Protein AF-0000000084522931 (afdb_homodimer)

InterPro domains:
  IPR000182 GNAT domain [PF13302] (11-150)
  IPR000182 GNAT domain [PS51186] (12-168)
  IPR016181 Acyl-CoA N-acyltransferase [SSF55729] (3-175)
  IPR051531 N-acetyltransferase [PTHR43792] (5-178)

Secondary structure (DSSP, 8-state):
-PPPPPEE-SSEEEEE--GGGHHHHHHHHTSHHHHTTSSSPPP-SHHHHHHHHHHHHHHHHTTS-EEEEEEETTT--EEEEEEEEEEEGGGTEEEEEEEE-GGGTTTTHHHHHHHHHHHIIIIIS--SEEEEEE-TT-HHHHHHHHHTT-EEEEEEEEEEEETTEEEEEEEEEEEHHHHHHHH-/-PPPPPEE-SSEEEEE--GGGHHHHHHHHTSHHHHTTSSSPPP-SHHHHHHHHHHHHHHHHTTS-EEEEEEETTT--EEEEEEEEEEEGGGTEEEEEEEE-GGGTTTTHHHHHHHHHHHIIIIIS--SEEEEEE-TT-HHHHHHHHHTT-EEEEEEEEEEEETTEEEEEEEEEEEHHHHHHHH-

Radius of gyration: 22.75 Å; Cα contacts (8 Å, |Δi|>4): 675; chains: 2; bounding box: 46×68×48 Å

Solvent-accessible surface area (backbone atoms only — not comparable to full-atom values): 19671 Å² total; per-residue (Å²): 127,86,76,79,75,73,48,69,56,96,62,33,35,30,30,80,67,52,78,89,46,26,65,49,49,28,56,38,37,40,30,58,80,57,23,65,85,41,92,47,75,53,44,88,48,62,62,57,26,45,52,49,49,51,49,47,51,50,30,36,75,67,70,44,30,43,59,31,25,35,16,33,63,89,75,62,47,57,47,34,35,35,37,38,35,73,60,36,74,79,36,24,29,32,32,50,52,69,52,59,29,74,94,50,58,93,64,54,52,64,60,58,55,46,52,60,52,51,48,41,38,41,68,72,67,50,28,47,29,42,31,38,71,43,47,79,83,40,56,67,60,51,52,44,40,43,76,71,59,36,39,84,33,34,52,38,75,49,60,37,49,46,97,90,38,69,35,52,32,30,37,29,36,37,41,41,70,59,54,54,57,70,73,99,126,86,75,80,76,73,50,69,55,95,62,33,34,30,29,80,66,52,77,90,45,24,63,49,50,26,57,38,38,41,30,58,80,58,23,64,86,41,91,47,75,53,45,89,50,60,62,56,27,45,50,48,48,50,47,46,50,49,30,37,76,67,70,44,31,44,58,30,24,36,16,34,62,89,76,61,46,57,46,34,36,38,36,38,34,75,60,36,75,80,37,24,27,30,31,50,50,68,53,59,30,74,94,53,59,94,65,57,53,65,60,56,55,46,52,60,52,51,50,41,39,40,66,72,67,49,29,49,29,41,31,37,71,42,46,79,84,40,57,68,60,51,51,44,40,44,74,72,59,36,40,84,33,33,52,39,74,49,59,37,51,46,98,89,37,67,36,50,31,30,37,30,35,37,40,42,70,60,53,55,58,69,72,98

Structure (mmCIF, N/CA/C/O backbone):
data_AF-0000000084522931-model_v1
#
loop_
_entity.id
_entity.type
_entity.pdbx_description
1 polymer Acetyltransferase
#
loop_
_atom_site.group_PDB
_atom_site.id
_atom_site.type_symbol
_atom_site.label_atom_id
_atom_site.label_alt_id
_atom_site.label_comp_id
_atom_site.label_asym_id
_atom_site.label_entity_id
_atom_site.label_seq_id
_atom_site.pdbx_PDB_ins_code
_atom_site.Cartn_x
_atom_site.Cartn_y
_atom_site.Cartn_z
_atom_site.occupancy
_atom_site.B_iso_or_equiv
_atom_site.auth_seq_id
_atom_site.auth_comp_id
_atom_site.auth_asym_id
_atom_site.auth_atom_id
_atom_site.pdbx_PDB_model_num
ATOM 1 N N . MET A 1 1 ? -13.984 22.562 -12.625 1 46.34 1 MET A N 1
ATOM 2 C CA . MET A 1 1 ? -12.953 22.125 -11.695 1 46.34 1 MET A CA 1
ATOM 3 C C . MET A 1 1 ? -13.5 22.047 -10.273 1 46.34 1 MET A C 1
ATOM 5 O O . MET A 1 1 ? -14.227 22.938 -9.836 1 46.34 1 MET A O 1
ATOM 9 N N . GLU A 1 2 ? -13.578 20.812 -9.688 1 64.56 2 GLU A N 1
ATOM 10 C CA . GLU A 1 2 ? -14.258 20.703 -8.398 1 64.56 2 GLU A CA 1
ATOM 11 C C . GLU A 1 2 ? -13.641 21.656 -7.375 1 64.56 2 GLU A C 1
ATOM 13 O O . GLU A 1 2 ? -12.438 21.906 -7.402 1 64.56 2 GLU A O 1
ATOM 18 N N . GLU A 1 3 ? -14.383 22.469 -6.84 1 89.81 3 GLU A N 1
ATOM 19 C CA . GLU A 1 3 ? -13.977 23.438 -5.82 1 89.81 3 GLU A CA 1
ATOM 20 C C . GLU A 1 3 ? -13.305 22.734 -4.641 1 89.81 3 GLU A C 1
ATOM 22 O O . GLU A 1 3 ? -13.742 21.672 -4.207 1 89.81 3 GLU A O 1
ATOM 27 N N . PHE A 1 4 ? -12.148 23.219 -4.258 1 96.31 4 PHE A N 1
ATOM 28 C CA . PHE A 1 4 ? -11.43 22.688 -3.104 1 96.31 4 PHE A CA 1
ATOM 29 C C . PHE A 1 4 ? -12.258 22.844 -1.833 1 96.31 4 PHE A C 1
ATOM 31 O O . PHE A 1 4 ? -12.719 23.953 -1.518 1 96.31 4 PHE A O 1
ATOM 38 N N . PRO A 1 5 ? -12.477 21.797 -1.181 1 96.62 5 PRO A N 1
ATOM 39 C CA . PRO A 1 5 ? -13.289 21.891 0.032 1 96.62 5 PRO A CA 1
ATOM 40 C C . PRO A 1 5 ? -12.617 22.719 1.13 1 96.62 5 PRO A C 1
ATOM 42 O O . PRO A 1 5 ? -11.453 22.469 1.465 1 96.62 5 PRO A O 1
ATOM 45 N N . GLN A 1 6 ? -13.289 23.656 1.659 1 96.31 6 GLN A N 1
ATOM 46 C CA . GLN A 1 6 ? -12.82 24.438 2.793 1 96.31 6 GLN A CA 1
ATOM 47 C C . GLN A 1 6 ? -13.43 23.953 4.098 1 96.31 6 GLN A C 1
ATOM 49 O O . GLN A 1 6 ? -14.648 23.766 4.191 1 96.31 6 GLN A O 1
ATOM 54 N N . LEU A 1 7 ? -12.594 23.688 5.035 1 98.06 7 LEU A N 1
ATOM 55 C CA . LEU A 1 7 ? -13.031 23.281 6.367 1 98.06 7 LEU A CA 1
ATOM 56 C C . LEU A 1 7 ? -12.523 24.25 7.43 1 98.06 7 LEU A C 1
ATOM 58 O O . LEU A 1 7 ? -11.766 25.172 7.121 1 98.06 7 LEU A O 1
ATOM 62 N N . GLU A 1 8 ? -13.055 24.156 8.594 1 97.56 8 GLU A N 1
ATOM 63 C CA . GLU A 1 8 ? -12.586 25.031 9.664 1 97.56 8 GLU A CA 1
ATOM 64 C C . GLU A 1 8 ? -12.758 24.359 11.031 1 97.56 8 GLU A C 1
ATOM 66 O O . GLU A 1 8 ? -13.594 23.469 11.188 1 97.56 8 GLU A O 1
ATOM 71 N N . THR A 1 9 ? -11.977 24.703 11.891 1 98 9 THR A N 1
ATOM 72 C CA . THR A 1 9 ? -12.062 24.344 13.305 1 98 9 THR A CA 1
ATOM 73 C C . THR A 1 9 ? -12.141 25.594 14.172 1 98 9 THR A C 1
ATOM 75 O O . THR A 1 9 ? -12.461 26.688 13.672 1 98 9 THR A O 1
ATOM 78 N N . GLN A 1 10 ? -12.023 25.391 15.438 1 97.75 10 GLN A N 1
ATOM 79 C CA . GLN A 1 10 ? -12.078 26.531 16.344 1 97.75 10 GLN A CA 1
ATOM 80 C C . GLN A 1 10 ? -10.938 27.516 16.078 1 97.75 10 GLN A C 1
ATOM 82 O O . GLN A 1 10 ? -11.156 28.719 15.969 1 97.75 10 GLN A O 1
ATOM 87 N N . ARG A 1 11 ? -9.758 26.984 15.812 1 97.88 11 ARG A N 1
ATOM 88 C CA . ARG A 1 11 ? -8.578 27.844 15.758 1 97.88 11 ARG A CA 1
ATOM 89 C C . ARG A 1 11 ? -8.023 27.922 14.344 1 97.88 11 ARG A C 1
ATOM 91 O O . ARG A 1 11 ? -7.227 28.812 14.031 1 97.88 11 ARG A O 1
ATOM 98 N N . PHE A 1 12 ? -8.555 26.984 13.445 1 98.56 12 PHE A N 1
ATOM 99 C CA . PHE A 1 12 ? -7.809 26.875 12.195 1 98.56 12 PHE A CA 1
ATOM 100 C C . PHE A 1 12 ? -8.758 26.875 11 1 98.56 12 PHE A C 1
ATOM 102 O O . PHE A 1 12 ? -9.875 26.359 11.094 1 98.56 12 PHE A O 1
ATOM 109 N N . TYR A 1 13 ? -8.242 27.422 9.875 1 98.56 13 TYR A N 1
ATOM 110 C CA . TYR A 1 13 ? -8.781 27.141 8.555 1 98.56 13 TYR A CA 1
ATOM 111 C C . TYR A 1 13 ? -8.047 25.969 7.902 1 98.56 13 TYR A C 1
ATOM 113 O O . TYR A 1 13 ? -6.82 25.891 7.957 1 98.56 13 TYR A O 1
ATOM 121 N N . LEU A 1 14 ? -8.797 25.047 7.414 1 98.69 14 LEU A N 1
ATOM 122 C CA . LEU A 1 14 ? -8.266 24.016 6.523 1 98.69 14 LEU A CA 1
ATOM 123 C C . LEU A 1 14 ? -8.594 24.328 5.07 1 98.69 14 LEU A C 1
ATOM 125 O O . LEU A 1 14 ? -9.711 24.078 4.613 1 98.69 14 LEU A O 1
ATOM 129 N N . ARG A 1 15 ? -7.566 24.844 4.379 1 98.31 15 ARG A N 1
ATOM 130 C CA . ARG A 1 15 ? -7.824 25.469 3.082 1 98.31 15 ARG A CA 1
ATOM 131 C C . ARG A 1 15 ? -6.801 25 2.049 1 98.31 15 ARG A C 1
ATOM 133 O O . ARG A 1 15 ? -5.832 24.312 2.387 1 98.31 15 ARG A O 1
ATOM 140 N N . ARG A 1 16 ? -7.047 25.422 0.878 1 98 16 ARG A N 1
ATOM 141 C CA . ARG A 1 16 ? -6.133 25.125 -0.217 1 98 16 ARG A CA 1
ATOM 142 C C . ARG A 1 16 ? -4.785 25.797 -0.01 1 98 16 ARG A C 1
ATOM 144 O O . ARG A 1 16 ? -4.723 26.969 0.39 1 98 16 ARG A O 1
ATOM 151 N N . ILE A 1 17 ? -3.754 25.047 -0.259 1 98.19 17 ILE A N 1
ATOM 152 C CA . ILE A 1 17 ? -2.404 25.594 -0.226 1 98.19 17 ILE A CA 1
ATOM 153 C C . ILE A 1 17 ? -2.078 26.234 -1.573 1 98.19 17 ILE A C 1
ATOM 155 O O . ILE A 1 17 ? -2.322 25.641 -2.625 1 98.19 17 ILE A O 1
ATOM 159 N N . THR A 1 18 ? -1.606 27.438 -1.551 1 96.94 18 THR A N 1
ATOM 160 C CA . THR A 1 18 ? -1.267 28.156 -2.777 1 96.94 18 THR A CA 1
ATOM 161 C C . THR A 1 18 ? 0.212 28.531 -2.793 1 96.94 18 THR A C 1
ATOM 163 O O . THR A 1 18 ? 0.916 28.344 -1.798 1 96.94 18 THR A O 1
ATOM 166 N N . LEU A 1 19 ? 0.635 29.047 -3.877 1 97.31 19 LEU A N 1
ATOM 167 C CA . LEU A 1 19 ? 2.037 29.422 -4.016 1 97.31 19 LEU A CA 1
ATOM 168 C C . LEU A 1 19 ? 2.396 30.547 -3.049 1 97.31 19 LEU A C 1
ATOM 170 O O . LEU A 1 19 ? 3.568 30.734 -2.705 1 97.31 19 LEU A O 1
ATOM 174 N N . HIS A 1 20 ? 1.42 31.266 -2.574 1 96.94 20 HIS A N 1
ATOM 175 C CA . HIS A 1 20 ? 1.646 32.344 -1.602 1 96.94 20 HIS A CA 1
ATOM 176 C C . HIS A 1 20 ? 2.057 31.766 -0.248 1 96.94 20 HIS A C 1
ATOM 178 O O . HIS A 1 20 ? 2.535 32.5 0.62 1 96.94 20 HIS A O 1
ATOM 184 N N . ASP A 1 21 ? 1.913 30.469 -0.072 1 97.94 21 ASP A N 1
ATOM 185 C CA . ASP A 1 21 ? 2.242 29.797 1.186 1 97.94 21 ASP A CA 1
ATOM 186 C C . ASP A 1 21 ? 3.652 29.219 1.145 1 97.94 21 ASP A C 1
ATOM 188 O O . ASP A 1 21 ? 4.09 28.578 2.102 1 97.94 21 ASP A O 1
ATOM 192 N N . ALA A 1 22 ? 4.363 29.406 0.071 1 98.06 22 ALA A N 1
ATOM 193 C CA . ALA A 1 22 ? 5.621 28.719 -0.177 1 98.06 22 ALA A CA 1
ATOM 194 C C . ALA A 1 22 ? 6.633 29 0.931 1 98.06 22 ALA A C 1
ATOM 196 O O . ALA A 1 22 ? 7.387 28.109 1.336 1 98.06 22 ALA A O 1
ATOM 197 N N . LYS A 1 23 ? 6.641 30.172 1.389 1 97.38 23 LYS A N 1
ATOM 198 C CA . LYS A 1 23 ? 7.602 30.547 2.424 1 97.38 23 LYS A CA 1
ATOM 199 C C . LYS A 1 23 ? 7.355 29.75 3.707 1 97.38 23 LYS A C 1
ATOM 201 O O . LYS A 1 23 ? 8.297 29.266 4.328 1 97.38 23 LYS A O 1
ATOM 206 N N . GLU A 1 24 ? 6.145 29.703 4.145 1 97 24 GLU A N 1
ATOM 207 C CA . GLU A 1 24 ? 5.809 28.953 5.348 1 97 24 GLU A CA 1
ATOM 208 C C . GLU A 1 24 ? 6.133 27.469 5.18 1 97 24 GLU A C 1
ATOM 210 O O . GLU A 1 24 ? 6.684 26.844 6.086 1 97 24 GLU A O 1
ATOM 215 N N . ILE A 1 25 ? 5.805 26.922 4.035 1 97 25 ILE A N 1
ATOM 216 C CA . ILE A 1 25 ? 6.086 25.516 3.736 1 97 25 ILE A CA 1
ATOM 217 C C . ILE A 1 25 ? 7.594 25.266 3.785 1 97 25 ILE A C 1
ATOM 219 O O . ILE A 1 25 ? 8.047 24.312 4.406 1 97 25 ILE A O 1
ATOM 223 N N . TYR A 1 26 ? 8.281 26.156 3.148 1 97.31 26 TYR A N 1
ATOM 224 C CA . TYR A 1 26 ? 9.742 26.047 3.176 1 97.31 26 TYR A CA 1
ATOM 225 C C . TYR A 1 26 ? 10.266 26.094 4.605 1 97.31 26 TYR A C 1
ATOM 227 O O . TYR A 1 26 ? 11.109 25.281 4.988 1 97.31 26 TYR A O 1
ATOM 235 N N . ASP A 1 27 ? 9.742 26.984 5.363 1 95.38 27 ASP A N 1
ATOM 236 C CA . ASP A 1 27 ? 10.242 27.234 6.711 1 95.38 27 ASP A CA 1
ATOM 237 C C . ASP A 1 27 ? 10.141 25.969 7.574 1 95.38 27 ASP A C 1
ATOM 239 O O . ASP A 1 27 ? 11.109 25.578 8.219 1 95.38 27 ASP A O 1
ATOM 243 N N . TYR A 1 28 ? 9.023 25.344 7.535 1 92.19 28 TYR A N 1
ATOM 244 C CA . TYR A 1 28 ? 8.93 24.234 8.461 1 92.19 28 TYR A CA 1
ATOM 245 C C . TYR A 1 28 ? 9.461 22.953 7.836 1 92.19 28 TYR A C 1
ATOM 247 O O . TYR A 1 28 ? 9.953 22.062 8.539 1 92.19 28 TYR A O 1
ATOM 255 N N . PHE A 1 29 ? 9.586 22.859 6.52 1 94.62 29 PHE A N 1
ATOM 256 C CA . PHE A 1 29 ? 10.156 21.656 5.91 1 94.62 29 PHE A CA 1
ATOM 257 C C . PHE A 1 29 ? 11.672 21.781 5.809 1 94.62 29 PHE A C 1
ATOM 259 O O . PHE A 1 29 ? 12.359 20.812 5.48 1 94.62 29 PHE A O 1
ATOM 266 N N . SER A 1 30 ? 12.148 22.938 6.047 1 94.81 30 SER A N 1
ATOM 267 C CA . SER A 1 30 ? 13.602 23.109 6.109 1 94.81 30 SER A CA 1
ATOM 268 C C . SER A 1 30 ? 14.141 22.719 7.477 1 94.81 30 SER A C 1
ATOM 270 O O . SER A 1 30 ? 15.359 22.641 7.672 1 94.81 30 SER A O 1
ATOM 272 N N . ASN A 1 31 ? 13.258 22.484 8.359 1 92.44 31 ASN A N 1
ATOM 273 C CA . ASN A 1 31 ? 13.609 22.047 9.711 1 92.44 31 ASN A CA 1
ATOM 274 C C . ASN A 1 31 ? 13.758 20.531 9.789 1 92.44 31 ASN A C 1
ATOM 276 O O . ASN A 1 31 ? 12.797 19.797 9.555 1 92.44 31 ASN A O 1
ATOM 280 N N . ASP A 1 32 ? 14.828 20.047 10.266 1 90.25 32 ASP A N 1
ATOM 281 C CA . ASP A 1 32 ? 15.141 18.625 10.32 1 90.25 32 ASP A CA 1
ATOM 282 C C . ASP A 1 32 ? 14.211 17.891 11.289 1 90.25 32 ASP A C 1
ATOM 284 O O . ASP A 1 32 ? 13.922 16.719 11.109 1 90.25 32 ASP A O 1
ATOM 288 N N . GLU A 1 33 ? 13.781 18.562 12.25 1 89.06 33 GLU A N 1
ATOM 289 C CA . GLU A 1 33 ? 12.883 17.938 13.219 1 89.06 33 GLU A CA 1
ATOM 290 C C . GLU A 1 33 ? 11.547 17.578 12.57 1 89.06 33 GLU A C 1
ATOM 292 O O . GLU A 1 33 ? 10.945 16.547 12.898 1 89.06 33 GLU A O 1
ATOM 297 N N . VAL A 1 34 ? 11.148 18.469 11.664 1 88.25 34 VAL A N 1
ATOM 298 C CA . VAL A 1 34 ? 9.875 18.234 10.984 1 88.25 34 VAL A CA 1
ATOM 299 C C . VAL A 1 34 ? 10.016 17.078 10 1 88.25 34 VAL A C 1
ATOM 301 O O . VAL A 1 34 ? 9.117 16.234 9.891 1 88.25 34 VAL A O 1
ATOM 304 N N . THR A 1 35 ? 11.109 16.984 9.367 1 90.19 35 THR A N 1
ATOM 305 C CA . THR A 1 35 ? 11.281 16 8.305 1 90.19 35 THR A CA 1
ATOM 306 C C . THR A 1 35 ? 11.836 14.695 8.867 1 90.19 35 THR A C 1
ATOM 308 O O . THR A 1 35 ? 12.047 13.734 8.117 1 90.19 35 THR A O 1
ATOM 311 N N . LYS A 1 36 ? 12.031 14.648 10.164 1 87.12 36 LYS A N 1
ATOM 312 C CA . LYS A 1 36 ? 12.656 13.484 10.789 1 87.12 36 LYS A CA 1
ATOM 313 C C . LYS A 1 36 ? 11.922 12.195 10.406 1 87.12 36 LYS A C 1
ATOM 315 O O . LYS A 1 36 ? 12.555 11.219 10.008 1 87.12 36 LYS A O 1
ATOM 320 N N . TYR A 1 37 ? 10.664 12.258 10.492 1 85.06 37 TYR A N 1
ATOM 321 C CA . TYR A 1 37 ? 9.859 11.078 10.211 1 85.06 37 TYR A CA 1
ATOM 322 C C . TYR A 1 37 ? 9.102 11.234 8.898 1 85.06 37 TYR A C 1
ATOM 324 O O . TYR A 1 37 ? 8.203 10.445 8.594 1 85.06 37 TYR A O 1
ATOM 332 N N . TYR A 1 38 ? 9.406 12.266 8.203 1 84.88 38 TYR A N 1
ATOM 333 C CA . TYR A 1 38 ? 8.781 12.523 6.91 1 84.88 38 TYR A CA 1
ATOM 334 C C . TYR A 1 38 ? 9.594 11.93 5.773 1 84.88 38 TYR A C 1
ATOM 336 O O . TYR A 1 38 ? 10.82 11.836 5.863 1 84.88 38 TYR A O 1
ATOM 344 N N . ASP A 1 39 ? 8.969 11.531 4.715 1 82.12 39 ASP A N 1
ATOM 345 C CA . ASP A 1 39 ? 9.648 10.883 3.598 1 82.12 39 ASP A CA 1
ATOM 346 C C . ASP A 1 39 ? 10.328 11.906 2.693 1 8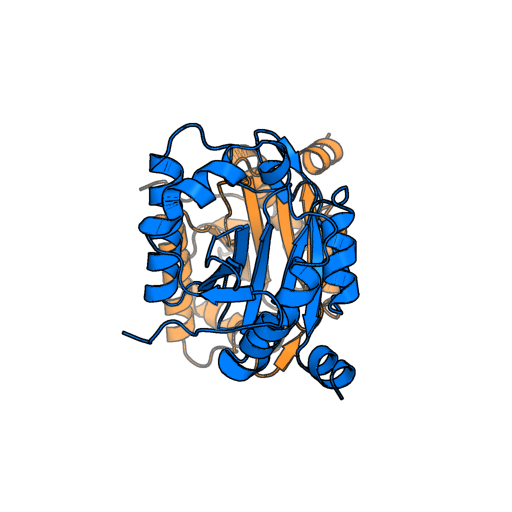2.12 39 ASP A C 1
ATOM 348 O O . ASP A 1 39 ? 10.609 11.625 1.525 1 82.12 39 ASP A O 1
ATOM 352 N N . LEU A 1 40 ? 10.555 13.094 3.205 1 86 40 LEU A N 1
ATOM 353 C CA . LEU A 1 40 ? 11.234 14.156 2.465 1 86 40 LEU A CA 1
ATOM 354 C C . LEU A 1 40 ? 12.516 14.578 3.172 1 86 40 LEU A C 1
ATOM 356 O O . LEU A 1 40 ? 12.555 14.641 4.402 1 86 40 LEU A O 1
ATOM 360 N N . ASP A 1 41 ? 13.453 14.898 2.324 1 88.19 41 ASP A N 1
ATOM 361 C CA . ASP A 1 41 ? 14.609 15.586 2.889 1 88.19 41 ASP A CA 1
ATOM 362 C C . ASP A 1 41 ? 14.273 17.031 3.232 1 88.19 41 ASP A C 1
ATOM 364 O O . ASP A 1 41 ? 13.359 17.625 2.648 1 88.19 41 ASP A O 1
ATOM 368 N N . SER A 1 42 ? 15.07 17.484 4.199 1 93.94 42 SER A N 1
ATOM 369 C CA . SER A 1 42 ? 14.883 18.891 4.52 1 93.94 42 SER A CA 1
ATOM 370 C C . SER A 1 42 ? 15.156 19.781 3.311 1 93.94 42 SER A C 1
ATOM 372 O O . SER A 1 42 ? 16.109 19.547 2.572 1 93.94 42 SER A O 1
ATOM 374 N N . PHE A 1 43 ? 14.289 20.75 3.221 1 95.31 43 PHE A N 1
ATOM 375 C CA . PHE A 1 43 ? 14.414 21.641 2.076 1 95.31 43 PHE A CA 1
ATOM 376 C C . PHE A 1 43 ? 15.633 22.547 2.223 1 95.31 43 PHE A C 1
ATOM 378 O O . PHE A 1 43 ? 15.945 23 3.324 1 95.31 43 PHE A O 1
ATOM 385 N N . THR A 1 44 ? 16.281 22.75 1.121 1 96.38 44 THR A N 1
ATOM 386 C CA . THR A 1 44 ? 17.422 23.672 1.104 1 96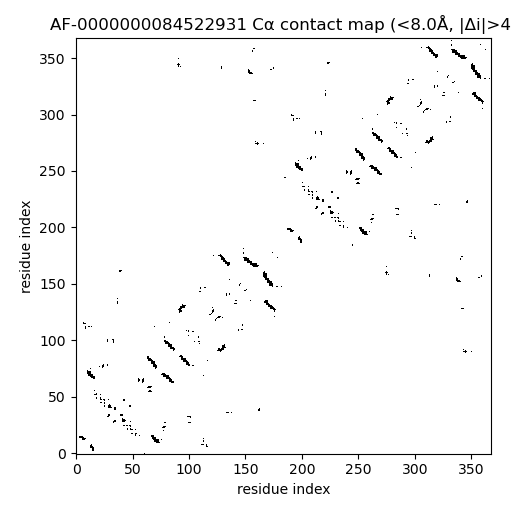.38 44 THR A CA 1
ATOM 387 C C . THR A 1 44 ? 17.156 24.844 0.156 1 96.38 44 THR A C 1
ATOM 389 O O . THR A 1 44 ? 17.922 25.797 0.128 1 96.38 44 THR A O 1
ATOM 392 N N . THR A 1 45 ? 16.047 24.781 -0.587 1 97.25 45 THR A N 1
ATOM 393 C CA . THR A 1 45 ? 15.664 25.844 -1.501 1 97.25 45 THR A CA 1
ATOM 394 C C . THR A 1 45 ? 14.156 26.062 -1.478 1 97.25 45 THR A C 1
ATOM 396 O O . THR A 1 45 ? 13.391 25.141 -1.216 1 97.25 45 THR A O 1
ATOM 399 N N . ILE A 1 46 ? 13.766 27.234 -1.798 1 97.06 46 ILE A N 1
ATOM 400 C CA . ILE A 1 46 ? 12.352 27.578 -1.843 1 97.06 46 ILE A CA 1
ATOM 401 C C . ILE A 1 46 ? 11.672 26.844 -2.994 1 97.06 46 ILE A C 1
ATOM 403 O O . ILE A 1 46 ? 10.477 26.562 -2.938 1 97.06 46 ILE A O 1
ATOM 407 N N . GLN A 1 47 ? 12.391 26.516 -3.984 1 97.75 47 GLN A N 1
ATOM 408 C CA . GLN A 1 47 ? 11.867 25.797 -5.141 1 97.75 47 GLN A CA 1
ATOM 409 C C . GLN A 1 47 ? 11.289 24.438 -4.734 1 97.75 47 GLN A C 1
ATOM 411 O O . GLN A 1 47 ? 10.289 23.984 -5.293 1 97.75 47 GLN A O 1
ATOM 416 N N . GLN A 1 48 ? 11.859 23.812 -3.797 1 97.31 48 GLN A N 1
ATOM 417 C CA . GLN A 1 48 ? 11.352 22.531 -3.311 1 97.31 48 GLN A CA 1
ATOM 418 C C . GLN A 1 48 ? 9.961 22.688 -2.705 1 97.31 48 GLN A C 1
ATOM 420 O O . GLN A 1 48 ? 9.109 21.812 -2.877 1 97.31 48 GLN A O 1
ATOM 425 N N . ALA A 1 49 ? 9.789 23.766 -2.037 1 97.69 49 ALA A N 1
ATOM 426 C CA . ALA A 1 49 ? 8.469 24.062 -1.479 1 97.69 49 ALA A CA 1
ATOM 427 C C . ALA A 1 49 ? 7.445 24.297 -2.586 1 97.69 49 ALA A C 1
ATOM 429 O O . ALA A 1 49 ? 6.332 23.781 -2.531 1 97.69 49 ALA A O 1
ATOM 430 N N . ILE A 1 50 ? 7.832 25.062 -3.559 1 98.06 50 ILE A N 1
ATOM 431 C CA . ILE A 1 50 ? 6.965 25.359 -4.691 1 98.06 50 ILE A CA 1
ATOM 432 C C . ILE A 1 50 ? 6.598 24.078 -5.418 1 98.06 50 ILE A C 1
ATOM 434 O O . ILE A 1 50 ? 5.426 23.844 -5.723 1 98.06 50 ILE A O 1
ATOM 438 N N . ASP A 1 51 ? 7.594 23.266 -5.641 1 97.75 51 ASP A N 1
ATOM 439 C CA . ASP A 1 51 ? 7.367 21.984 -6.309 1 97.75 51 ASP A CA 1
ATOM 440 C C . ASP A 1 51 ? 6.387 21.125 -5.52 1 97.75 51 ASP A C 1
ATOM 442 O O . ASP A 1 51 ? 5.527 20.453 -6.105 1 97.75 51 ASP A O 1
ATOM 446 N N . LEU A 1 52 ? 6.57 21.125 -4.242 1 97.12 52 LEU A N 1
ATOM 447 C CA . LEU A 1 52 ? 5.703 20.328 -3.379 1 97.12 52 LEU A CA 1
ATOM 448 C C . LEU A 1 52 ? 4.262 20.828 -3.457 1 97.12 52 LEU A C 1
ATOM 450 O O . LEU A 1 52 ? 3.332 20.016 -3.566 1 97.12 52 LEU A O 1
ATOM 454 N N . ILE A 1 53 ? 4.074 22.094 -3.395 1 98 53 ILE A N 1
ATOM 455 C CA . ILE A 1 53 ? 2.75 22.703 -3.486 1 98 53 ILE A CA 1
ATOM 456 C C . ILE A 1 53 ? 2.105 22.328 -4.82 1 98 53 ILE A C 1
ATOM 458 O O . ILE A 1 53 ? 0.936 21.938 -4.863 1 98 53 ILE A O 1
ATOM 462 N N . GLU A 1 54 ? 2.826 22.422 -5.844 1 97.75 54 GLU A N 1
ATOM 463 C CA . GLU A 1 54 ? 2.322 22.078 -7.168 1 97.75 54 GLU A CA 1
ATOM 464 C C . GLU A 1 54 ? 1.958 20.594 -7.25 1 97.75 54 GLU A C 1
ATOM 466 O O . GLU A 1 54 ? 0.97 20.234 -7.887 1 97.75 54 GLU A O 1
ATOM 471 N N . HIS A 1 55 ? 2.773 19.906 -6.621 1 96.75 55 HIS A N 1
ATOM 472 C CA . HIS A 1 55 ? 2.51 18.469 -6.59 1 96.75 55 HIS A CA 1
ATOM 473 C C . HIS A 1 55 ? 1.193 18.156 -5.887 1 96.75 55 HIS A C 1
ATOM 475 O O . HIS A 1 55 ? 0.38 17.391 -6.391 1 96.75 55 HIS A O 1
ATOM 481 N N . TRP A 1 56 ? 0.988 18.781 -4.785 1 96.75 56 TRP A N 1
ATOM 482 C CA . TRP A 1 56 ? -0.26 18.594 -4.055 1 96.75 56 TRP A CA 1
ATOM 483 C C . TRP A 1 56 ? -1.454 19.047 -4.883 1 96.75 56 TRP A C 1
ATOM 485 O O . TRP A 1 56 ? -2.488 18.375 -4.914 1 96.75 56 TRP A O 1
ATOM 495 N N . ASP A 1 57 ? -1.282 20.109 -5.512 1 96.44 57 ASP A N 1
ATOM 496 C CA . ASP A 1 57 ? -2.352 20.656 -6.344 1 96.44 57 ASP A CA 1
ATOM 497 C C . ASP A 1 57 ? -2.684 19.719 -7.5 1 96.44 57 ASP A C 1
ATOM 499 O O . ASP A 1 57 ? -3.855 19.484 -7.801 1 96.44 57 ASP A O 1
ATOM 503 N N . MET A 1 58 ? -1.704 19.25 -8.156 1 96.5 58 MET A N 1
ATOM 504 C CA . MET A 1 58 ? -1.889 18.312 -9.266 1 96.5 58 MET A CA 1
ATOM 505 C C . MET A 1 58 ? -2.611 17.062 -8.805 1 96.5 58 MET A C 1
ATOM 507 O O . MET A 1 58 ? -3.512 16.562 -9.492 1 96.5 58 MET A O 1
ATOM 511 N N . ARG A 1 59 ? -2.186 16.531 -7.684 1 95.81 59 ARG A N 1
ATOM 512 C CA . ARG A 1 59 ? -2.818 15.336 -7.156 1 95.81 59 ARG A CA 1
ATOM 513 C C . ARG A 1 59 ? -4.301 15.562 -6.891 1 95.81 59 ARG A C 1
ATOM 515 O O . ARG A 1 59 ? -5.121 14.664 -7.082 1 95.81 59 ARG A O 1
ATOM 522 N N . PHE A 1 60 ? -4.594 16.734 -6.414 1 96.81 60 PHE A N 1
ATOM 523 C CA . PHE A 1 60 ? -5.988 17.078 -6.164 1 96.81 60 PHE A CA 1
ATOM 524 C C . PHE A 1 60 ? -6.773 17.141 -7.469 1 96.81 60 PHE A C 1
ATOM 526 O O . PHE A 1 60 ? -7.852 16.547 -7.578 1 96.81 60 PHE A O 1
ATOM 533 N N . LYS A 1 61 ? -6.207 17.75 -8.438 1 95.69 61 LYS A N 1
ATOM 534 C CA . LYS A 1 61 ? -6.859 17.922 -9.734 1 95.69 61 LYS A CA 1
ATOM 535 C C . LYS A 1 61 ? -7.066 16.578 -10.43 1 95.69 61 LYS A C 1
ATOM 537 O O . LYS A 1 61 ? -8.055 16.391 -11.148 1 95.69 61 LYS A O 1
ATOM 542 N N . GLU A 1 62 ? -6.207 15.719 -10.148 1 94.94 62 GLU A N 1
ATOM 543 C CA . GLU A 1 62 ? -6.27 14.406 -10.789 1 94.94 62 GLU A CA 1
ATOM 544 C C . GLU A 1 62 ? -7.031 13.414 -9.922 1 94.94 62 GLU A C 1
ATOM 546 O O . GLU A 1 62 ? -7.055 12.211 -10.219 1 94.94 62 GLU A O 1
ATOM 551 N N . ASN A 1 63 ? -7.531 13.883 -8.805 1 94.5 63 ASN A N 1
ATOM 552 C CA . ASN A 1 63 ? -8.32 13.07 -7.891 1 94.5 63 ASN A CA 1
ATOM 553 C C . ASN A 1 63 ? -7.48 11.945 -7.277 1 94.5 63 ASN A C 1
ATOM 555 O O . ASN A 1 63 ? -7.957 10.82 -7.133 1 94.5 63 ASN A O 1
ATOM 559 N N . GLN A 1 64 ? -6.219 12.266 -6.984 1 94.94 64 GLN A N 1
ATOM 560 C CA . GLN A 1 64 ? -5.301 11.281 -6.434 1 94.94 64 GLN A CA 1
ATOM 561 C C . GLN A 1 64 ? -4.973 11.578 -4.973 1 94.94 64 GLN A C 1
ATOM 563 O O . GLN A 1 64 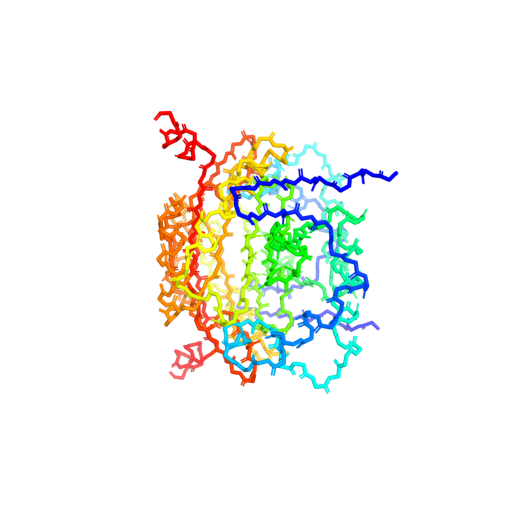? -4.246 10.828 -4.324 1 94.94 64 GLN A O 1
ATOM 568 N N . GLY A 1 65 ? -5.469 12.633 -4.5 1 96.75 65 GLY A N 1
ATOM 569 C CA . GLY A 1 65 ? -5.23 13.062 -3.133 1 96.75 65 GLY A CA 1
ATOM 570 C C . GLY A 1 65 ? -5.797 14.438 -2.828 1 96.75 65 GLY A C 1
ATOM 571 O O . GLY A 1 65 ? -6.281 15.125 -3.729 1 96.75 65 GLY A O 1
ATOM 572 N N . ILE A 1 66 ? -5.781 14.766 -1.626 1 97.94 66 ILE A N 1
ATOM 573 C CA . ILE A 1 66 ? -6.18 16.094 -1.174 1 97.94 66 ILE A CA 1
ATOM 574 C C . ILE A 1 66 ? -5.367 16.484 0.06 1 97.94 66 ILE A C 1
ATOM 576 O O . ILE A 1 66 ? -5.176 15.664 0.966 1 97.94 66 ILE A O 1
ATOM 580 N N . ARG A 1 67 ? -4.828 17.656 0.009 1 98.31 67 ARG A N 1
ATOM 581 C CA . ARG A 1 67 ? -4.02 18.172 1.107 1 98.31 67 ARG A CA 1
ATOM 582 C C . ARG A 1 67 ? -4.484 19.562 1.516 1 98.31 67 ARG A C 1
ATOM 584 O O . ARG A 1 67 ? -4.449 20.5 0.711 1 98.31 67 ARG A O 1
ATOM 591 N N . TRP A 1 68 ? -4.988 19.672 2.721 1 98.56 68 TRP A N 1
ATOM 592 C CA . TRP A 1 68 ? -5.344 20.984 3.264 1 98.56 68 TRP A CA 1
ATOM 593 C C . TRP A 1 68 ? -4.145 21.641 3.934 1 98.56 68 TRP A C 1
ATOM 595 O O . TRP A 1 68 ? -3.367 20.984 4.621 1 98.56 68 TRP A O 1
ATOM 605 N N . GLY A 1 69 ? -4.031 22.891 3.707 1 98.62 69 GLY A N 1
ATOM 606 C CA . GLY A 1 69 ? -3.205 23.672 4.602 1 98.62 69 GLY A CA 1
ATOM 607 C C . GLY A 1 69 ? -3.881 23.984 5.926 1 98.62 69 GLY A C 1
ATOM 608 O O . GLY A 1 69 ? -5.082 24.266 5.965 1 98.62 69 GLY A O 1
ATOM 609 N N . ILE A 1 70 ? -3.107 23.906 6.977 1 98.62 70 ILE A N 1
ATOM 610 C CA . ILE A 1 70 ? -3.57 24.328 8.297 1 98.62 70 ILE A CA 1
ATOM 611 C C . ILE A 1 70 ? -3.18 25.781 8.539 1 98.62 70 ILE A C 1
ATOM 613 O O . ILE A 1 70 ? -2.012 26.078 8.805 1 98.62 70 ILE A O 1
ATOM 617 N N . ALA A 1 71 ? -4.133 26.672 8.492 1 98.62 71 ALA A N 1
ATOM 618 C CA . ALA A 1 71 ? -3.871 28.094 8.656 1 98.62 71 ALA A CA 1
ATOM 619 C C . ALA A 1 71 ? -4.516 28.625 9.93 1 98.62 71 ALA A C 1
ATOM 621 O O . ALA A 1 71 ? -5.672 28.328 10.219 1 98.62 71 ALA A O 1
ATOM 622 N N . LYS A 1 72 ? -3.758 29.422 10.633 1 97.69 72 LYS A N 1
ATOM 623 C CA . LYS A 1 72 ? -4.316 30.062 11.82 1 97.69 72 LYS A CA 1
ATOM 624 C C . LYS A 1 72 ? -5.398 31.062 11.445 1 97.69 72 LYS A C 1
ATOM 626 O O . LYS A 1 72 ? -5.199 31.906 10.562 1 97.69 72 LYS A O 1
ATOM 631 N N . LYS A 1 73 ? -6.477 31 12.148 1 97.75 73 LYS A N 1
ATOM 632 C CA . LYS A 1 73 ? -7.551 31.938 11.867 1 97.75 73 LYS A CA 1
ATOM 633 C C . LYS A 1 73 ? -7.121 33.375 12.188 1 97.75 73 LYS A C 1
ATOM 635 O O . LYS A 1 73 ? -7.566 34.312 11.539 1 97.75 73 LYS A O 1
ATOM 640 N N . GLU A 1 74 ? -6.246 33.5 13.094 1 96.62 74 GLU A N 1
ATOM 641 C CA . GLU A 1 74 ? -5.809 34.812 13.57 1 96.62 74 GLU A CA 1
ATOM 642 C C . GLU A 1 74 ? -5.113 35.625 12.461 1 96.62 74 GLU A C 1
ATOM 644 O O . GLU A 1 74 ? -5.289 36.812 12.352 1 96.62 74 GLU A O 1
ATOM 649 N N . ASP A 1 75 ? -4.348 34.969 11.625 1 96.62 75 ASP A N 1
ATOM 650 C CA . ASP A 1 75 ? -3.574 35.719 10.641 1 96.62 75 ASP A CA 1
ATOM 651 C C . ASP A 1 75 ? -3.475 34.969 9.32 1 96.62 75 ASP A C 1
ATOM 653 O O . ASP A 1 75 ? -2.756 35.375 8.406 1 96.62 75 ASP A O 1
ATOM 657 N N . ASN A 1 76 ? -4.141 33.844 9.242 1 97.38 76 ASN A N 1
ATOM 658 C CA . ASN A 1 76 ? -4.199 33 8.047 1 97.38 76 ASN A CA 1
ATOM 659 C C . ASN A 1 76 ? -2.826 32.438 7.695 1 97.38 76 ASN A C 1
ATOM 661 O O . ASN A 1 76 ? -2.584 32.031 6.547 1 97.38 76 ASN A O 1
ATOM 665 N N . LYS A 1 77 ? -1.961 32.406 8.672 1 96.88 77 LYS A N 1
ATOM 666 C CA . LYS A 1 77 ? -0.626 31.844 8.461 1 96.88 77 LYS A CA 1
ATOM 667 C C . LYS A 1 77 ? -0.656 30.312 8.453 1 96.88 77 LYS A C 1
ATOM 669 O O . LYS A 1 77 ? -1.272 29.703 9.32 1 96.88 77 LYS A O 1
ATOM 674 N N . LEU A 1 78 ? 0.014 29.781 7.465 1 98.12 78 LEU A N 1
ATOM 675 C CA . LEU A 1 78 ? 0.088 28.328 7.344 1 98.12 78 LEU A CA 1
ATOM 676 C C . LEU A 1 78 ? 1.089 27.75 8.336 1 98.12 78 LEU A C 1
ATOM 678 O O . LEU A 1 78 ? 2.24 28.188 8.391 1 98.12 78 LEU A O 1
ATOM 682 N N . ILE A 1 79 ? 0.648 26.75 9.117 1 97.5 79 ILE A N 1
ATOM 683 C CA . ILE A 1 79 ? 1.546 26.219 10.133 1 97.5 79 ILE A CA 1
ATOM 684 C C . ILE A 1 79 ? 1.73 24.719 9.93 1 97.5 79 ILE A C 1
ATOM 686 O O . ILE A 1 79 ? 2.396 24.062 10.727 1 97.5 79 ILE A O 1
ATOM 690 N N . GLY A 1 80 ? 1.099 24.125 8.914 1 97.38 80 GLY A N 1
ATOM 691 C CA . GLY A 1 80 ? 1.184 22.703 8.602 1 97.38 80 GLY A CA 1
ATOM 692 C C . GLY A 1 80 ? 0.236 22.266 7.5 1 97.38 80 GLY A C 1
ATOM 693 O O . GLY A 1 80 ? -0.341 23.109 6.809 1 97.38 80 GLY A O 1
ATOM 694 N N . SER A 1 81 ? 0.139 21.031 7.289 1 97.69 81 SER A N 1
ATOM 695 C CA . SER A 1 81 ? -0.8 20.484 6.312 1 97.69 81 SER A CA 1
ATOM 696 C C . SER A 1 81 ? -1.266 19.094 6.715 1 97.69 81 SER A C 1
ATOM 698 O O . SER A 1 81 ? -0.663 18.453 7.582 1 97.69 81 SER A O 1
ATOM 700 N N . CYS A 1 82 ? -2.344 18.719 6.188 1 97.94 82 CYS A N 1
ATOM 701 C CA . CYS A 1 82 ? -2.918 17.406 6.434 1 97.94 82 CYS A CA 1
ATOM 702 C C . CYS A 1 82 ? -3.809 16.969 5.273 1 97.94 82 CYS A C 1
ATOM 704 O O . CYS A 1 82 ? -4.355 17.812 4.559 1 97.94 82 CYS A O 1
ATOM 706 N N . GLY A 1 83 ? -3.893 15.688 5.129 1 98.06 83 GLY A N 1
ATOM 707 C CA . GLY A 1 83 ? -4.773 15.234 4.062 1 98.06 83 GLY A CA 1
ATOM 708 C C . GLY A 1 83 ? -4.617 13.758 3.746 1 98.06 83 GLY A C 1
ATOM 709 O O . GLY A 1 83 ? -4.207 12.977 4.605 1 98.06 83 GLY A O 1
ATOM 710 N N . TYR A 1 84 ? -5.133 13.422 2.584 1 98.5 84 TYR A N 1
ATOM 711 C CA . TYR A 1 84 ? -5.188 12.023 2.156 1 98.5 84 TYR A CA 1
ATOM 712 C C . TYR A 1 84 ? -4.352 11.805 0.901 1 98.5 84 TYR A C 1
ATOM 714 O O . TYR A 1 84 ? -4.344 12.648 -0.001 1 98.5 84 TYR A O 1
ATOM 722 N N . HIS A 1 85 ? -3.635 10.766 0.858 1 97 85 HIS A N 1
ATOM 723 C CA . HIS A 1 85 ? -2.887 10.305 -0.307 1 97 85 HIS A CA 1
ATOM 724 C C . HIS A 1 85 ? -2.955 8.789 -0.444 1 97 85 HIS A C 1
ATOM 726 O O . HIS A 1 85 ? -3.594 8.117 0.368 1 97 85 HIS A O 1
ATOM 732 N N . ASN A 1 86 ? -2.432 8.273 -1.556 1 95.12 86 ASN A N 1
ATOM 733 C CA . ASN A 1 86 ? -2.498 6.844 -1.841 1 95.12 86 ASN A CA 1
ATOM 734 C C . ASN A 1 86 ? -3.934 6.328 -1.792 1 95.12 86 ASN A C 1
ATOM 736 O O . ASN A 1 86 ? -4.223 5.34 -1.112 1 95.12 86 ASN A O 1
ATOM 740 N N . LEU A 1 87 ? -4.789 7.035 -2.482 1 96.25 87 LEU A N 1
ATOM 741 C CA . LEU A 1 87 ? -6.191 6.641 -2.562 1 96.25 87 LEU A CA 1
ATOM 742 C C . LEU A 1 87 ? -6.34 5.316 -3.299 1 96.25 87 LEU A C 1
ATOM 744 O O . LEU A 1 87 ? -5.766 5.129 -4.375 1 96.25 87 LEU A O 1
ATOM 748 N N . ALA A 1 88 ? -6.961 4.387 -2.693 1 96 88 ALA A N 1
ATOM 749 C CA . ALA A 1 88 ? -7.402 3.158 -3.352 1 96 88 ALA A CA 1
ATOM 750 C C . ALA A 1 88 ? -8.922 3.125 -3.488 1 96 88 ALA A C 1
ATOM 752 O O . ALA A 1 88 ? -9.609 2.537 -2.652 1 96 88 ALA A O 1
ATOM 753 N N . LYS A 1 89 ? -9.398 3.688 -4.543 1 94.25 89 LYS A N 1
ATOM 754 C CA . LYS A 1 89 ? -10.836 3.883 -4.738 1 94.25 89 LYS A CA 1
ATOM 755 C C . LYS A 1 89 ? -11.57 2.547 -4.773 1 94.25 89 LYS A C 1
ATOM 757 O O . LYS A 1 89 ? -12.68 2.428 -4.246 1 94.25 89 LYS A O 1
ATOM 762 N N . GLU A 1 90 ? -10.922 1.548 -5.348 1 92.69 90 GLU A N 1
ATOM 763 C CA . GLU A 1 90 ? -11.539 0.231 -5.48 1 92.69 90 GLU A CA 1
ATOM 764 C C . GLU A 1 90 ? -11.758 -0.417 -4.117 1 92.69 90 GLU A C 1
ATOM 766 O O . GLU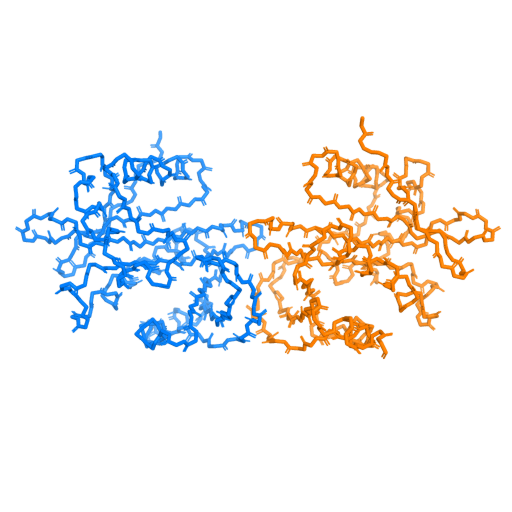 A 1 90 ? -12.633 -1.267 -3.959 1 92.69 90 GLU A O 1
ATOM 771 N N . HIS A 1 91 ? -11.016 0.026 -3.15 1 96.38 91 HIS A N 1
ATOM 772 C CA . HIS A 1 91 ? -11.109 -0.549 -1.814 1 96.38 91 HIS A CA 1
ATOM 773 C C . HIS A 1 91 ? -11.664 0.462 -0.815 1 96.38 91 HIS A C 1
ATOM 775 O O . HIS A 1 91 ? -11.68 0.202 0.39 1 96.38 91 HIS A O 1
ATOM 781 N N . HIS A 1 92 ? -11.992 1.657 -1.304 1 97.38 92 HIS A N 1
ATOM 782 C CA . HIS A 1 92 ? -12.602 2.701 -0.491 1 97.38 92 HIS A CA 1
ATOM 783 C C . HIS A 1 92 ? -11.727 3.055 0.705 1 97.38 92 HIS A C 1
ATOM 785 O O . HIS A 1 92 ? -12.203 3.098 1.841 1 97.38 92 HIS A O 1
ATOM 791 N N . LYS A 1 93 ? -10.484 3.246 0.402 1 98.25 93 LYS A N 1
ATOM 792 C CA . LYS A 1 93 ? -9.578 3.57 1.497 1 98.25 93 LYS A CA 1
ATOM 793 C C . LYS A 1 93 ? -8.508 4.562 1.049 1 98.25 93 LYS A C 1
ATOM 795 O O . LYS A 1 93 ? -8.305 4.77 -0.15 1 98.25 93 LYS A O 1
ATOM 800 N N . ALA A 1 94 ? -7.816 5.188 2.018 1 98.25 94 ALA A N 1
ATOM 801 C CA . ALA A 1 94 ? -6.73 6.137 1.78 1 98.25 94 ALA A CA 1
ATOM 802 C C . ALA A 1 94 ? -5.785 6.199 2.977 1 98.25 94 ALA A C 1
ATOM 804 O O . ALA A 1 94 ? -6.102 5.688 4.055 1 98.25 94 ALA A O 1
ATOM 805 N N . GLU A 1 95 ? -4.676 6.727 2.725 1 98.31 95 GLU A N 1
ATOM 806 C CA . GLU A 1 95 ? -3.705 7.02 3.773 1 98.31 95 GLU A CA 1
ATOM 807 C C . GLU A 1 95 ? -3.771 8.484 4.191 1 98.31 95 GLU A C 1
ATOM 809 O O . GLU A 1 95 ? -3.895 9.375 3.346 1 98.31 95 GLU A O 1
ATOM 814 N N . ILE A 1 96 ? -3.779 8.672 5.473 1 98.38 96 ILE A N 1
ATOM 815 C CA . ILE A 1 96 ? -3.789 10.039 5.98 1 98.38 96 ILE A CA 1
ATOM 816 C C . ILE A 1 96 ? -2.375 10.445 6.395 1 98.38 96 ILE A C 1
ATOM 818 O O . ILE A 1 96 ? -1.596 9.609 6.859 1 98.38 96 ILE A O 1
ATOM 822 N N . GLY A 1 97 ? -2.035 11.68 6.219 1 96.56 97 GLY A N 1
ATOM 823 C CA . GLY A 1 97 ? -0.77 12.258 6.637 1 96.56 97 GLY A CA 1
ATOM 824 C C . GLY A 1 97 ? -0.891 13.711 7.055 1 96.56 97 GLY A C 1
ATOM 825 O O . GLY A 1 97 ? -1.792 14.422 6.602 1 96.56 97 GLY A O 1
ATOM 826 N N . TYR A 1 98 ? 0.05 14.102 7.844 1 96.5 98 TYR A N 1
ATOM 827 C CA . TYR A 1 98 ? 0.024 15.477 8.336 1 96.5 98 TYR A CA 1
ATOM 828 C C . TYR A 1 98 ? 1.376 15.875 8.914 1 96.5 98 TYR A C 1
ATOM 830 O O . TYR A 1 98 ? 2.191 15.008 9.25 1 96.5 98 TYR A O 1
ATOM 838 N N . GLU A 1 99 ? 1.573 17.109 8.969 1 95.06 99 GLU A N 1
ATOM 839 C CA . GLU A 1 99 ? 2.705 17.703 9.672 1 95.06 99 GLU A CA 1
ATOM 840 C C . GLU A 1 99 ? 2.363 19.094 10.188 1 95.06 99 GLU A C 1
ATOM 842 O O . GLU A 1 99 ? 1.473 19.766 9.656 1 95.06 99 GLU A O 1
ATOM 847 N N . VAL A 1 100 ? 2.988 19.469 11.172 1 95.38 100 VAL A N 1
ATOM 848 C CA . VAL A 1 100 ? 2.842 20.797 11.766 1 95.38 100 VAL A CA 1
ATOM 849 C C . VAL A 1 100 ? 4.219 21.375 12.086 1 95.38 100 VAL A C 1
ATOM 851 O O . VAL A 1 100 ? 5.148 20.641 12.414 1 95.38 100 VAL A O 1
ATOM 854 N N . ALA A 1 101 ? 4.285 22.688 12.016 1 94.81 101 ALA A N 1
ATOM 855 C CA . ALA A 1 101 ? 5.516 23.391 12.391 1 94.81 101 ALA A CA 1
ATOM 856 C C . ALA A 1 101 ? 5.859 23.141 13.852 1 94.81 101 ALA A C 1
ATOM 858 O O . ALA A 1 101 ? 4.969 23.125 14.711 1 94.81 101 ALA A O 1
ATOM 859 N N . PRO A 1 102 ? 7.121 23.078 14.148 1 92.5 102 PRO A N 1
ATOM 860 C CA . PRO A 1 102 ? 7.57 22.703 15.492 1 92.5 102 PRO A CA 1
ATOM 861 C C . PRO A 1 102 ? 7.043 23.656 16.578 1 92.5 102 PRO A C 1
ATOM 863 O O . PRO A 1 102 ? 6.695 23.219 17.672 1 92.5 102 PRO A O 1
ATOM 866 N N . ASN A 1 103 ? 6.914 24.891 16.266 1 92.38 103 ASN A N 1
ATOM 867 C CA . ASN A 1 103 ? 6.469 25.891 17.234 1 92.38 103 ASN A CA 1
ATOM 868 C C . ASN A 1 103 ? 5.043 25.609 17.703 1 92.38 103 ASN A C 1
ATOM 870 O O . ASN A 1 103 ? 4.598 26.172 18.703 1 92.38 103 ASN A O 1
ATOM 874 N N . TYR A 1 104 ? 4.414 24.703 17.062 1 93 104 TYR A N 1
ATOM 875 C CA . TYR A 1 104 ? 3.014 24.453 17.375 1 93 104 TYR A CA 1
ATOM 876 C C . TYR A 1 104 ? 2.814 23.031 17.859 1 93 104 TYR A C 1
ATOM 878 O O . TYR A 1 104 ? 1.68 22.562 17.984 1 93 104 TYR A O 1
ATOM 886 N N . TRP A 1 105 ? 3.9 22.359 18.125 1 89.5 105 TRP A N 1
ATOM 887 C CA . TRP A 1 105 ? 3.824 21 18.656 1 89.5 105 TRP A CA 1
ATOM 888 C C . TRP A 1 105 ? 3.273 21 20.078 1 89.5 105 TRP A C 1
ATOM 890 O O . TRP A 1 105 ? 3.529 21.938 20.844 1 89.5 105 TRP A O 1
ATOM 900 N N . ARG A 1 106 ? 2.533 19.984 20.359 1 88.19 106 ARG A N 1
ATOM 901 C CA . ARG A 1 106 ? 1.996 19.766 21.703 1 88.19 106 ARG A CA 1
ATOM 902 C C . ARG A 1 106 ? 0.973 20.844 22.062 1 88.19 106 ARG A C 1
ATOM 904 O O . ARG A 1 106 ? 0.904 21.281 23.203 1 88.19 106 ARG A O 1
ATOM 911 N N . LYS A 1 107 ? 0.372 21.391 21.078 1 92.38 107 LYS A N 1
ATOM 912 C CA . LYS A 1 107 ? -0.676 22.391 21.266 1 92.38 107 LYS A CA 1
ATOM 913 C C . LYS A 1 107 ? -2.029 21.859 20.797 1 92.38 107 LYS A C 1
ATOM 915 O O . LYS A 1 107 ? -2.957 22.641 20.578 1 92.38 107 LYS A O 1
ATOM 920 N N . GLY A 1 108 ? -2.055 20.594 20.5 1 93.38 108 GLY A N 1
ATOM 921 C CA . GLY A 1 108 ? -3.312 19.938 20.156 1 93.38 108 GLY A CA 1
ATOM 922 C C . GLY A 1 108 ? -3.777 20.266 18.734 1 93.38 108 GLY A C 1
ATOM 923 O O . GLY A 1 108 ? -4.965 20.141 18.438 1 93.38 108 GLY A O 1
ATOM 924 N N . VAL A 1 109 ? -2.877 20.703 17.906 1 96.19 109 VAL A N 1
ATOM 925 C CA . VAL A 1 109 ? -3.229 21.125 16.562 1 96.19 109 VAL A CA 1
ATOM 926 C C . VAL A 1 109 ? -3.777 19.938 15.766 1 96.19 109 VAL A C 1
ATOM 928 O O . VAL A 1 109 ? -4.887 20 15.227 1 96.19 109 VAL A O 1
ATOM 931 N N . ILE A 1 110 ? -3.072 18.875 15.758 1 95.12 110 ILE A N 1
ATOM 932 C CA . ILE A 1 110 ? -3.434 17.719 14.945 1 95.12 110 ILE A CA 1
ATOM 933 C C . ILE A 1 110 ? -4.742 17.125 15.461 1 95.12 110 ILE A C 1
ATOM 935 O O . ILE A 1 110 ? -5.629 16.781 14.672 1 95.12 110 ILE A O 1
ATOM 939 N N . THR A 1 111 ? -4.859 17 16.734 1 94.06 111 THR A N 1
ATOM 940 C CA . THR A 1 111 ? -6.094 16.484 17.312 1 94.06 111 THR A CA 1
ATOM 941 C C . THR A 1 111 ? -7.289 17.328 16.859 1 94.06 111 THR A C 1
ATOM 943 O O . THR A 1 111 ? -8.352 16.766 16.547 1 94.06 111 THR A O 1
ATOM 946 N N . GLU A 1 112 ? -7.102 18.578 16.812 1 96.5 112 GLU A N 1
ATOM 947 C CA . GLU A 1 112 ? -8.164 19.5 16.422 1 96.5 112 GLU A CA 1
ATOM 948 C C . GLU A 1 112 ? -8.492 19.375 14.938 1 96.5 112 GLU A C 1
ATOM 950 O O . GLU A 1 112 ? -9.664 19.281 14.562 1 96.5 112 GLU A O 1
ATOM 955 N N . VAL A 1 113 ? -7.508 19.234 14.094 1 97.25 113 VAL A N 1
ATOM 956 C CA . VAL A 1 113 ? -7.754 19.344 12.664 1 97.25 113 VAL A CA 1
ATOM 957 C C . VAL A 1 113 ? -8.156 17.984 12.102 1 97.25 113 VAL A C 1
ATOM 959 O O . VAL A 1 113 ? -8.789 17.906 11.047 1 97.25 113 VAL A O 1
ATOM 962 N N . LEU A 1 114 ? -7.855 16.891 12.758 1 96.75 114 LEU A N 1
ATOM 963 C CA . LEU A 1 114 ? -8.211 15.562 12.281 1 96.75 114 LEU A CA 1
ATOM 964 C C . LEU A 1 114 ? -9.727 15.367 12.289 1 96.75 114 LEU A C 1
ATOM 966 O O . LEU A 1 114 ? -10.266 14.641 11.453 1 96.75 114 LEU A O 1
ATOM 970 N N . LYS A 1 115 ? -10.406 16.047 13.156 1 95.81 115 LYS A N 1
ATOM 971 C CA . LYS A 1 115 ? -11.844 15.844 13.312 1 95.81 115 LYS A CA 1
ATOM 972 C C . LYS A 1 115 ? -12.578 16.156 12.016 1 95.81 115 LYS A C 1
ATOM 974 O O . LYS A 1 115 ? -13.227 15.273 11.438 1 95.81 115 LYS A O 1
ATOM 979 N N . PRO A 1 116 ? -12.445 17.359 11.508 1 97.12 116 PRO A N 1
ATOM 980 C CA . PRO A 1 116 ? -13.172 17.641 10.273 1 97.12 116 PRO A CA 1
ATOM 981 C C . PRO A 1 116 ? -12.633 16.859 9.078 1 97.12 116 PRO A C 1
ATOM 983 O O . PRO A 1 116 ? -13.391 16.531 8.156 1 97.12 116 PRO A O 1
ATOM 986 N N . ILE A 1 117 ? -11.359 16.516 9.047 1 97.38 117 ILE A N 1
ATOM 987 C CA . ILE A 1 117 ? -10.773 15.828 7.898 1 97.38 117 ILE A CA 1
ATOM 988 C C . ILE A 1 117 ? -11.258 14.383 7.871 1 97.38 117 ILE A C 1
ATOM 990 O O . ILE A 1 117 ? -11.539 13.836 6.8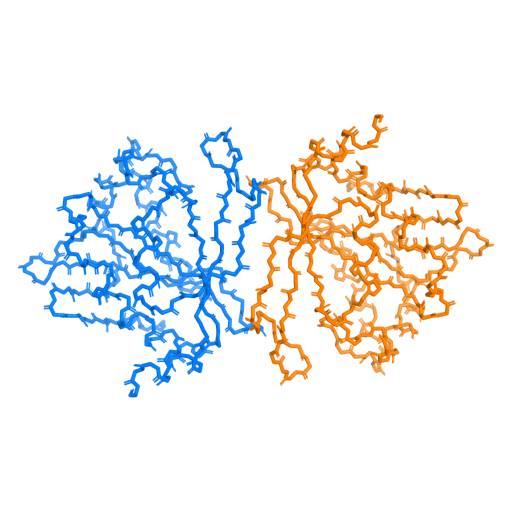05 1 97.38 117 ILE A O 1
ATOM 994 N N . LEU A 1 118 ? -11.367 13.82 9.031 1 97.94 118 LEU A N 1
ATOM 995 C CA . LEU A 1 118 ? -11.891 12.461 9.109 1 97.94 118 LEU A CA 1
ATOM 996 C C . LEU A 1 118 ? -13.367 12.43 8.727 1 97.94 118 LEU A C 1
ATOM 998 O O . LEU A 1 118 ? -13.805 11.539 7.988 1 97.94 118 LEU A O 1
ATOM 1002 N N . THR A 1 119 ? -14.094 13.414 9.242 1 97.62 119 THR A N 1
ATOM 1003 C CA . THR A 1 119 ? -15.5 13.523 8.852 1 97.62 119 THR A CA 1
ATOM 1004 C C . THR A 1 119 ? -15.633 13.641 7.336 1 97.62 119 THR A C 1
ATOM 1006 O O . THR A 1 119 ? -16.438 12.945 6.723 1 97.62 119 THR A O 1
ATOM 1009 N N . TYR A 1 120 ? -14.836 14.484 6.77 1 97.88 120 TYR A N 1
ATOM 1010 C CA . TYR A 1 120 ? -14.867 14.68 5.324 1 97.88 120 TYR A CA 1
ATOM 1011 C C . TYR A 1 120 ? -14.516 13.383 4.594 1 97.88 120 TYR A C 1
ATOM 1013 O O . TYR A 1 120 ? -15.172 13.023 3.615 1 97.88 120 TYR A O 1
ATOM 1021 N N . GLY A 1 121 ? -13.492 12.68 4.996 1 97.88 121 GLY A N 1
ATOM 1022 C CA . GLY A 1 121 ? -13.07 11.43 4.379 1 97.88 121 GLY A CA 1
ATOM 1023 C C . GLY A 1 121 ? -14.156 10.375 4.379 1 97.88 121 GLY A C 1
ATOM 1024 O O . GLY A 1 121 ? -14.422 9.75 3.35 1 97.88 121 GLY A O 1
ATOM 1025 N N . PHE A 1 122 ? -14.836 10.211 5.484 1 98 122 PHE A N 1
ATOM 1026 C CA . PHE A 1 122 ? -15.82 9.141 5.625 1 98 122 PHE A CA 1
ATOM 1027 C C . PHE A 1 122 ? -17.156 9.547 4.996 1 98 122 PHE A C 1
ATOM 1029 O O . PHE A 1 122 ? -17.844 8.719 4.395 1 98 122 PHE A O 1
ATOM 1036 N N . GLN A 1 123 ? -17.5 10.797 5.074 1 96.75 123 GLN A N 1
ATOM 1037 C CA . GLN A 1 123 ? -18.828 11.195 4.637 1 96.75 123 GLN A CA 1
ATOM 1038 C C . GLN A 1 123 ? -18.812 11.688 3.193 1 96.75 123 GLN A C 1
ATOM 1040 O O . GLN A 1 123 ? -19.688 11.344 2.404 1 96.75 123 GLN A O 1
ATOM 1045 N N . GLN A 1 124 ? -17.844 12.492 2.869 1 95.81 124 GLN A N 1
ATOM 1046 C CA . GLN A 1 124 ? -17.828 13.102 1.543 1 95.81 124 GLN A CA 1
ATOM 1047 C C . GLN A 1 124 ? -17.062 12.227 0.551 1 95.81 124 GLN A C 1
ATOM 1049 O O . GLN A 1 124 ? -17.531 11.992 -0.564 1 95.81 124 GLN A O 1
ATOM 1054 N N . MET A 1 125 ? -15.961 11.773 0.989 1 96.31 125 MET A N 1
ATOM 1055 C CA . MET A 1 125 ? -15.148 10.953 0.087 1 96.31 125 MET A CA 1
ATOM 1056 C C . MET A 1 125 ? -15.57 9.492 0.148 1 96.31 125 MET A C 1
ATOM 1058 O O . MET A 1 125 ? -15.141 8.68 -0.676 1 96.31 125 MET A O 1
ATOM 1062 N N . LYS A 1 126 ? -16.328 9.117 1.16 1 96.75 126 LYS A N 1
ATOM 1063 C CA . LYS A 1 126 ? -16.969 7.809 1.293 1 96.75 126 LYS A CA 1
ATOM 1064 C C . LYS A 1 126 ? -15.93 6.703 1.483 1 96.75 126 LYS A C 1
ATOM 1066 O O . LYS A 1 126 ? -16.078 5.613 0.926 1 96.75 126 LYS A O 1
ATOM 1071 N N . PHE A 1 127 ? -14.898 7.023 2.207 1 98.12 127 PHE A N 1
ATOM 1072 C CA . PHE A 1 127 ? -13.953 5.98 2.586 1 98.12 127 PHE A CA 1
ATOM 1073 C C . PHE A 1 127 ? -14.602 4.988 3.547 1 98.12 127 PHE A C 1
ATOM 1075 O O . PHE A 1 127 ? -15.422 5.371 4.383 1 98.12 127 PHE A O 1
ATOM 1082 N N . HIS A 1 128 ? -14.227 3.773 3.439 1 98.56 128 HIS A N 1
ATOM 1083 C CA . HIS A 1 128 ? -14.555 2.738 4.414 1 98.56 128 HIS A CA 1
ATOM 1084 C C . HIS A 1 128 ? -13.461 2.607 5.469 1 98.56 128 HIS A C 1
ATOM 1086 O O . HIS A 1 128 ? -13.742 2.281 6.625 1 98.56 128 HIS A O 1
ATOM 1092 N N . ARG A 1 129 ? -12.273 2.859 5.027 1 98.5 129 ARG A N 1
ATOM 1093 C CA . ARG A 1 129 ? -11.078 2.664 5.84 1 98.5 129 ARG A CA 1
ATOM 1094 C C . ARG A 1 129 ? -10.07 3.783 5.605 1 98.5 129 ARG A C 1
ATOM 1096 O O . ARG A 1 129 ? -9.805 4.156 4.461 1 98.5 129 ARG A O 1
ATOM 1103 N N . ILE A 1 130 ? -9.594 4.406 6.633 1 98.69 130 ILE A N 1
ATOM 1104 C CA . ILE A 1 130 ? -8.469 5.34 6.586 1 98.69 130 ILE A CA 1
ATOM 1105 C C . ILE A 1 130 ? -7.281 4.758 7.348 1 98.69 130 ILE A C 1
ATOM 1107 O O . ILE A 1 130 ? -7.426 4.312 8.484 1 98.69 130 ILE A O 1
ATOM 1111 N N . GLU A 1 131 ? -6.16 4.695 6.668 1 98.62 131 GLU A N 1
ATOM 1112 C CA . GLU A 1 131 ? -4.965 4.137 7.289 1 98.62 131 GLU A CA 1
ATOM 1113 C C . GLU A 1 131 ? -3.889 5.203 7.48 1 98.62 131 GLU A C 1
ATOM 1115 O O . GLU A 1 131 ? -3.93 6.254 6.836 1 98.62 131 GLU A O 1
ATOM 1120 N N . ALA A 1 132 ? -3.012 4.922 8.359 1 98.06 132 ALA A N 1
ATOM 1121 C CA . ALA A 1 132 ? -1.868 5.793 8.609 1 98.06 132 ALA A CA 1
ATOM 1122 C C . ALA A 1 132 ? -0.626 4.98 8.969 1 98.06 132 ALA A C 1
ATOM 1124 O O . ALA A 1 132 ? -0.732 3.881 9.516 1 98.06 132 ALA A O 1
ATOM 1125 N N . PHE A 1 133 ? 0.469 5.535 8.609 1 97.25 133 PHE A N 1
ATOM 1126 C CA . PHE A 1 133 ? 1.771 4.977 8.953 1 97.25 133 PHE A CA 1
ATOM 1127 C C . PHE A 1 133 ? 2.568 5.957 9.812 1 97.25 133 PHE A C 1
ATOM 1129 O O . PHE A 1 133 ? 2.561 7.164 9.555 1 97.25 133 PHE A O 1
ATOM 1136 N N . TYR A 1 134 ? 3.227 5.469 10.805 1 95.75 134 TYR A N 1
ATOM 1137 C CA . TYR A 1 134 ? 4.137 6.312 11.57 1 95.75 134 TYR A CA 1
ATOM 1138 C C . TYR A 1 134 ? 5.34 5.516 12.055 1 95.75 134 TYR A C 1
ATOM 1140 O O . TYR A 1 134 ? 5.289 4.289 12.141 1 95.75 134 TYR A O 1
ATOM 1148 N N . ASP A 1 135 ? 6.398 6.238 12.32 1 95.44 135 ASP A N 1
ATOM 1149 C CA . ASP A 1 135 ? 7.59 5.637 12.914 1 95.44 135 ASP A CA 1
ATOM 1150 C C . ASP A 1 135 ? 7.316 5.16 14.336 1 95.44 135 ASP A C 1
ATOM 1152 O O . ASP A 1 135 ? 6.68 5.863 15.125 1 95.44 135 ASP A O 1
ATOM 1156 N N . PRO A 1 136 ? 7.773 3.971 14.625 1 95.25 136 PRO A N 1
ATOM 1157 C CA . PRO A 1 136 ? 7.531 3.453 15.977 1 95.25 136 PRO A CA 1
ATOM 1158 C C . PRO A 1 136 ? 8.062 4.379 17.062 1 95.25 136 PRO A C 1
ATOM 1160 O O . PRO A 1 136 ? 7.543 4.387 18.188 1 95.25 136 PRO A O 1
ATOM 1163 N N . GLU A 1 137 ? 9.023 5.141 16.766 1 92.5 137 GLU A N 1
ATOM 1164 C CA . GLU A 1 137 ? 9.641 6.031 17.75 1 92.5 137 GLU A CA 1
ATOM 1165 C C . GLU A 1 137 ? 8.922 7.375 17.797 1 92.5 137 GLU A C 1
ATOM 1167 O O . GLU A 1 137 ? 9.227 8.219 18.641 1 92.5 137 GLU A O 1
ATOM 1172 N N . ASN A 1 138 ? 8.016 7.586 16.859 1 90.81 138 ASN A N 1
ATOM 1173 C CA . ASN A 1 138 ? 7.27 8.836 16.828 1 90.81 138 ASN A CA 1
ATOM 1174 C C . ASN A 1 138 ? 6.055 8.789 17.75 1 90.81 138 ASN A C 1
ATOM 1176 O O . ASN A 1 138 ? 4.918 8.719 17.281 1 90.81 138 ASN A O 1
ATOM 1180 N N . ILE A 1 139 ? 6.258 9.008 18.969 1 90.12 139 ILE A N 1
ATOM 1181 C CA . ILE A 1 139 ? 5.254 8.859 20.016 1 90.12 139 ILE A CA 1
ATOM 1182 C C . ILE A 1 139 ? 4.148 9.898 19.812 1 90.12 139 ILE A C 1
ATOM 1184 O O . ILE A 1 139 ? 2.977 9.625 20.078 1 90.12 139 ILE A O 1
ATOM 1188 N N . ALA A 1 140 ? 4.508 11.047 19.391 1 87.94 140 ALA A N 1
ATOM 1189 C CA . ALA A 1 140 ? 3.533 12.109 19.156 1 87.94 140 ALA A CA 1
ATOM 1190 C C . ALA A 1 140 ? 2.496 11.695 18.125 1 87.94 140 ALA A C 1
ATOM 1192 O O . ALA A 1 140 ? 1.293 11.859 18.328 1 87.94 140 ALA A O 1
ATOM 1193 N N . SER A 1 141 ? 2.969 11.188 17.047 1 91.31 141 SER A N 1
ATOM 1194 C CA . SER A 1 141 ? 2.057 10.711 16.016 1 91.31 141 SER A CA 1
ATOM 1195 C C . SER A 1 141 ? 1.173 9.586 16.547 1 91.31 141 SER A C 1
ATOM 1197 O O . SER A 1 141 ? -0.033 9.562 16.281 1 91.31 141 SER A O 1
ATOM 1199 N N . GLN A 1 142 ? 1.773 8.703 17.219 1 93.94 142 GLN A N 1
ATOM 1200 C CA . GLN A 1 142 ? 1.026 7.602 17.812 1 93.94 142 GLN A CA 1
ATOM 1201 C C . GLN A 1 142 ? -0.124 8.117 18.672 1 93.94 142 GLN A C 1
ATOM 1203 O O . GLN A 1 142 ? -1.268 7.688 18.516 1 93.94 142 GLN A O 1
ATOM 1208 N N . LYS A 1 143 ? 0.172 9 19.547 1 93.5 143 LYS A N 1
ATOM 1209 C CA . LYS A 1 143 ? -0.82 9.523 20.484 1 93.5 143 LYS A CA 1
ATOM 1210 C C . LYS A 1 143 ? -1.94 10.25 19.734 1 93.5 143 LYS A C 1
ATOM 1212 O O . LYS A 1 143 ? -3.117 10.094 20.078 1 93.5 143 LYS A O 1
ATOM 1217 N N . SER A 1 144 ? -1.598 11.047 18.734 1 93.44 144 SER A N 1
ATOM 1218 C CA . SER A 1 144 ? -2.59 11.789 17.969 1 93.44 144 SER A CA 1
ATOM 1219 C C . SER A 1 144 ? -3.553 10.844 17.25 1 93.44 144 SER A C 1
ATOM 1221 O O . SER A 1 144 ? -4.77 11.047 17.281 1 93.44 144 SER A O 1
ATOM 1223 N N . LEU A 1 145 ? -3.053 9.828 16.688 1 95.56 145 LEU A N 1
ATOM 1224 C CA . LEU A 1 145 ? -3.865 8.867 15.953 1 95.56 145 LEU A CA 1
ATOM 1225 C C . LEU A 1 145 ? -4.719 8.031 16.906 1 95.56 145 LEU A C 1
ATOM 1227 O O . LEU A 1 145 ? -5.891 7.766 16.609 1 95.56 145 LEU A O 1
ATOM 1231 N N . GLU A 1 146 ? -4.098 7.668 17.984 1 95 146 GLU A N 1
ATOM 1232 C CA . GLU A 1 146 ? -4.855 6.934 18.984 1 95 146 GLU A CA 1
ATOM 1233 C C . GLU A 1 146 ? -6.027 7.762 19.516 1 95 146 GLU A C 1
ATOM 1235 O O . GLU A 1 146 ? -7.145 7.258 19.641 1 95 146 GLU A O 1
ATOM 1240 N N . LYS A 1 147 ? -5.762 8.984 19.812 1 93.94 147 LYS A N 1
ATOM 1241 C CA . LYS A 1 147 ? -6.805 9.891 20.297 1 93.94 147 LYS A CA 1
ATOM 1242 C C . LYS A 1 147 ? -7.914 10.047 19.266 1 93.94 147 LYS A C 1
ATOM 1244 O O . LYS A 1 147 ? -9.078 10.219 19.609 1 93.94 147 LYS A O 1
ATOM 1249 N N . ALA A 1 148 ? -7.52 9.945 18.031 1 94.75 148 ALA A N 1
ATOM 1250 C CA . ALA A 1 148 ? -8.477 10.102 16.938 1 94.75 148 ALA A CA 1
ATOM 1251 C C . ALA A 1 148 ? -9.258 8.805 16.703 1 94.75 148 ALA A C 1
ATOM 1253 O O . ALA A 1 148 ? -10.172 8.766 15.883 1 94.75 148 ALA A O 1
ATOM 1254 N N . GLY A 1 149 ? -8.867 7.707 17.359 1 96.12 149 GLY A N 1
ATOM 1255 C CA . GLY A 1 149 ? -9.633 6.473 17.281 1 96.12 149 GLY A CA 1
ATOM 1256 C C . GLY A 1 149 ? -8.977 5.41 16.422 1 96.12 149 GLY A C 1
ATOM 1257 O O . GLY A 1 149 ? -9.555 4.348 16.203 1 96.12 149 GLY A O 1
ATOM 1258 N N . PHE A 1 150 ? -7.793 5.719 15.945 1 97.88 150 PHE A N 1
ATOM 1259 C CA . PHE A 1 150 ? -7.098 4.734 15.125 1 97.88 150 PHE A CA 1
ATOM 1260 C C . PHE A 1 150 ? -6.641 3.551 15.969 1 97.88 150 PHE A C 1
ATOM 1262 O O . PHE A 1 150 ? -6.207 3.725 17.109 1 97.88 150 PHE A O 1
ATOM 1269 N N . CYS A 1 151 ? -6.648 2.398 15.336 1 97.69 151 CYS A N 1
ATOM 1270 C CA . CYS A 1 151 ? -6.266 1.173 16.031 1 97.69 151 CYS A CA 1
ATOM 1271 C C . CYS A 1 151 ? -4.992 0.583 15.43 1 97.69 151 CYS A C 1
ATOM 1273 O O . CYS A 1 151 ? -4.852 0.52 14.211 1 97.69 151 CYS A O 1
ATOM 1275 N N . TYR A 1 152 ? -4.184 0.161 16.312 1 98.06 152 TYR A N 1
ATOM 1276 C CA . TYR A 1 152 ? -2.955 -0.514 15.898 1 98.06 152 TYR A CA 1
ATOM 1277 C C . TYR A 1 152 ? -3.266 -1.797 15.141 1 98.06 152 TYR A C 1
ATOM 1279 O O . TYR A 1 152 ? -4.09 -2.602 15.578 1 98.06 152 TYR A O 1
ATOM 1287 N N . GLU A 1 153 ? -2.5 -1.996 14.031 1 98.5 153 GLU A N 1
ATOM 1288 C CA . GLU A 1 153 ? -2.764 -3.211 13.266 1 98.5 153 GLU A CA 1
ATOM 1289 C C . GLU A 1 153 ? -1.479 -3.996 13.016 1 98.5 153 GLU A C 1
ATOM 1291 O O . GLU A 1 153 ? -1.524 -5.172 12.648 1 98.5 153 GLU A O 1
ATOM 1296 N N . GLY A 1 154 ? -0.343 -3.34 13.141 1 98.19 154 GLY A N 1
ATOM 1297 C CA . GLY A 1 154 ? 0.903 -4.078 13.008 1 98.19 154 GLY A CA 1
ATOM 1298 C C . GLY A 1 154 ? 2.107 -3.182 12.789 1 98.19 154 GLY A C 1
ATOM 1299 O O . GLY A 1 154 ? 1.961 -1.973 12.594 1 98.19 154 GLY A O 1
ATOM 1300 N N . THR A 1 155 ? 3.234 -3.746 12.906 1 98.44 155 THR A N 1
ATOM 1301 C CA . THR A 1 155 ? 4.508 -3.09 12.633 1 98.44 155 THR A CA 1
ATOM 1302 C C . THR A 1 155 ? 5.195 -3.729 11.43 1 98.44 155 THR A C 1
ATOM 1304 O O . THR A 1 155 ? 5.473 -4.93 11.43 1 98.44 155 THR A O 1
ATOM 1307 N N . LEU A 1 156 ? 5.406 -2.951 10.438 1 98.19 156 LEU A N 1
ATOM 1308 C CA . LEU A 1 156 ? 6.051 -3.385 9.203 1 98.19 156 LEU A CA 1
ATOM 1309 C C . LEU A 1 156 ? 7.559 -3.164 9.273 1 98.19 156 LEU A C 1
ATOM 1311 O O . LEU A 1 156 ? 8.023 -2.023 9.352 1 98.19 156 LEU A O 1
ATOM 1315 N N . LYS A 1 157 ? 8.25 -4.188 9.148 1 98.19 157 LYS A N 1
ATOM 1316 C CA . LYS A 1 157 ? 9.695 -4.129 9.344 1 98.19 157 LYS A CA 1
ATOM 1317 C C . LYS A 1 157 ? 10.398 -3.605 8.094 1 98.19 157 LYS A C 1
ATOM 1319 O O . LYS A 1 157 ? 10.188 -4.125 6.992 1 98.19 157 LYS A O 1
ATOM 1324 N N . GLU A 1 158 ? 11.227 -2.555 8.305 1 98 158 GLU A N 1
ATOM 1325 C CA . GLU A 1 158 ? 12.078 -1.98 7.273 1 98 158 GLU A CA 1
ATOM 1326 C C . GLU A 1 158 ? 11.305 -1.761 5.977 1 98 158 GLU A C 1
ATOM 1328 O O . GLU A 1 158 ? 11.805 -2.07 4.891 1 98 158 GLU A O 1
ATOM 1333 N N . CYS A 1 159 ? 10.117 -1.267 6.055 1 97.31 159 CYS A N 1
ATOM 1334 C CA . CYS A 1 159 ? 9.188 -1.197 4.926 1 97.31 159 CYS A CA 1
ATOM 1335 C C . CYS A 1 159 ? 9.422 0.069 4.109 1 97.31 159 CYS A C 1
ATOM 1337 O O . CYS A 1 159 ? 9 0.151 2.955 1 97.31 159 CYS A O 1
ATOM 1339 N N . PHE A 1 160 ? 10.078 1.029 4.652 1 96.38 160 PHE A N 1
ATOM 1340 C CA . PHE A 1 160 ? 10.328 2.27 3.93 1 96.38 160 PHE A CA 1
ATOM 1341 C C . PHE A 1 160 ? 11.828 2.57 3.883 1 96.38 160 PHE A C 1
ATOM 1343 O O . PHE A 1 160 ? 12.562 2.223 4.805 1 96.38 160 PHE A O 1
ATOM 1350 N N . PHE A 1 161 ? 12.234 3.127 2.756 1 95.12 161 PHE A N 1
ATOM 1351 C CA . PHE A 1 161 ? 13.586 3.656 2.607 1 95.12 161 PHE A CA 1
ATOM 1352 C C . PHE A 1 161 ? 13.586 5.18 2.674 1 95.12 161 PHE A C 1
ATOM 1354 O O . PHE A 1 161 ? 13.117 5.844 1.749 1 95.12 161 PHE A O 1
ATOM 1361 N N . GLU A 1 162 ? 14.055 5.703 3.801 1 90.25 162 GLU A N 1
ATOM 1362 C CA . GLU A 1 162 ? 14.016 7.141 4.051 1 90.25 162 GLU A CA 1
ATOM 1363 C C . GLU A 1 162 ? 15.375 7.652 4.539 1 90.25 162 GLU A C 1
ATOM 1365 O O . GLU A 1 162 ? 15.953 7.09 5.465 1 90.25 162 GLU A O 1
ATOM 1370 N N . LYS A 1 163 ? 15.82 8.711 3.871 1 89.38 163 LYS A N 1
ATOM 1371 C CA . LYS A 1 163 ? 17.062 9.359 4.254 1 89.38 163 LYS A CA 1
ATOM 1372 C C . LYS A 1 163 ? 18.219 8.359 4.285 1 89.38 163 LYS A C 1
ATOM 1374 O O . LYS A 1 163 ? 18.984 8.32 5.25 1 89.38 163 LYS A O 1
ATOM 1379 N N . GLY A 1 164 ? 18.203 7.395 3.379 1 91.06 164 GLY A N 1
ATOM 1380 C CA . GLY A 1 164 ? 19.328 6.492 3.146 1 91.06 164 GLY A CA 1
ATOM 1381 C C . GLY A 1 164 ? 19.266 5.25 4.016 1 91.06 164 GLY A C 1
ATOM 1382 O O . GLY A 1 164 ? 20.234 4.484 4.066 1 91.06 164 GLY A O 1
ATOM 1383 N N . LYS A 1 165 ? 18.188 5.09 4.719 1 94.25 165 LYS A N 1
ATOM 1384 C CA . LYS A 1 165 ? 18.109 3.896 5.555 1 94.25 165 LYS A CA 1
ATOM 1385 C C . LYS A 1 165 ? 16.703 3.281 5.488 1 94.25 165 LYS A C 1
ATOM 1387 O O . LYS A 1 165 ? 15.727 3.977 5.207 1 94.25 165 LYS A O 1
ATOM 1392 N N . PHE A 1 166 ? 16.672 2.029 5.762 1 96.56 166 PHE A N 1
ATOM 1393 C CA . PHE A 1 166 ? 15.398 1.337 5.895 1 96.56 166 PHE A CA 1
ATOM 1394 C C . PHE A 1 166 ? 14.82 1.527 7.293 1 96.56 166 PHE A C 1
ATOM 1396 O O . PHE A 1 166 ? 15.539 1.411 8.289 1 96.56 166 PHE A O 1
ATOM 1403 N N . VAL A 1 167 ? 13.508 1.854 7.328 1 96.38 167 VAL A N 1
ATOM 1404 C CA . VAL A 1 167 ? 12.898 2.123 8.625 1 96.38 167 VAL A CA 1
ATOM 1405 C C . VAL A 1 167 ? 11.609 1.318 8.773 1 96.38 167 VAL A C 1
ATOM 1407 O O . VAL A 1 167 ? 10.93 1.044 7.781 1 96.38 167 VAL A O 1
ATOM 1410 N N . ASP A 1 168 ? 11.359 0.966 10.031 1 97.62 168 ASP A N 1
ATOM 1411 C CA . ASP A 1 168 ? 10.086 0.329 10.367 1 97.62 168 ASP A CA 1
ATOM 1412 C C . ASP A 1 168 ? 8.938 1.334 10.32 1 97.62 168 ASP A C 1
ATOM 1414 O O . ASP A 1 168 ? 9.164 2.543 10.422 1 97.62 168 ASP A O 1
ATOM 1418 N N . ALA A 1 169 ? 7.742 0.824 10.148 1 97.69 169 ALA A N 1
ATOM 1419 C CA . ALA A 1 169 ? 6.543 1.65 10.227 1 97.69 169 ALA A CA 1
ATOM 1420 C C . ALA A 1 169 ? 5.406 0.906 10.922 1 97.69 169 ALA A C 1
ATOM 1422 O O . ALA A 1 169 ? 5.203 -0.288 10.688 1 97.69 169 ALA A O 1
ATOM 1423 N N . VAL A 1 170 ? 4.781 1.612 11.797 1 98.12 170 VAL A N 1
ATOM 1424 C CA . VAL A 1 170 ? 3.551 1.101 12.383 1 98.12 170 VAL A CA 1
ATOM 1425 C C . VAL A 1 170 ? 2.367 1.432 11.477 1 98.12 170 VAL A C 1
ATOM 1427 O O . VAL A 1 170 ? 2.271 2.543 10.953 1 98.12 170 VAL A O 1
ATOM 1430 N N . ILE A 1 171 ? 1.507 0.458 11.289 1 98.44 171 ILE A N 1
ATOM 1431 C CA . ILE A 1 171 ? 0.275 0.712 10.547 1 98.44 171 ILE A CA 1
ATOM 1432 C C . ILE A 1 171 ? -0.916 0.68 11.5 1 98.44 171 ILE A C 1
ATOM 1434 O O . ILE A 1 171 ? -1.015 -0.209 12.352 1 98.44 171 ILE A O 1
ATOM 1438 N N . CYS A 1 172 ? -1.743 1.683 11.398 1 98.44 172 CYS A N 1
ATOM 1439 C CA . CYS A 1 172 ? -3.014 1.761 12.109 1 98.44 172 CYS A CA 1
ATOM 1440 C C . CYS A 1 172 ? -4.133 2.227 11.188 1 98.44 172 CYS A C 1
ATOM 1442 O O . CYS A 1 172 ? -3.869 2.697 10.078 1 98.44 172 CYS A O 1
ATOM 1444 N N . SER A 1 173 ? -5.348 1.966 11.633 1 98.69 173 SER A N 1
ATOM 1445 C CA . SER A 1 173 ? -6.461 2.328 10.766 1 98.69 173 SER A CA 1
ATOM 1446 C C . SER A 1 173 ? -7.691 2.719 11.578 1 98.69 173 SER A C 1
ATOM 1448 O O . SER A 1 173 ? -7.734 2.51 12.789 1 98.69 173 SER A O 1
ATOM 1450 N N . LEU A 1 174 ? -8.562 3.371 10.953 1 98.5 174 LEU A N 1
ATOM 1451 C CA . LEU A 1 174 ? -9.883 3.736 11.453 1 98.5 174 LEU A CA 1
ATOM 1452 C C . LEU A 1 174 ? -10.961 3.383 10.43 1 98.5 174 LEU A C 1
ATOM 1454 O O . LEU A 1 174 ? -10.898 3.822 9.281 1 98.5 174 LEU A O 1
ATOM 1458 N N . LEU A 1 175 ? -11.906 2.57 10.844 1 98.5 175 LEU A N 1
ATOM 1459 C CA . LEU A 1 175 ? -13.008 2.166 9.977 1 98.5 175 LEU A CA 1
ATOM 1460 C C . LEU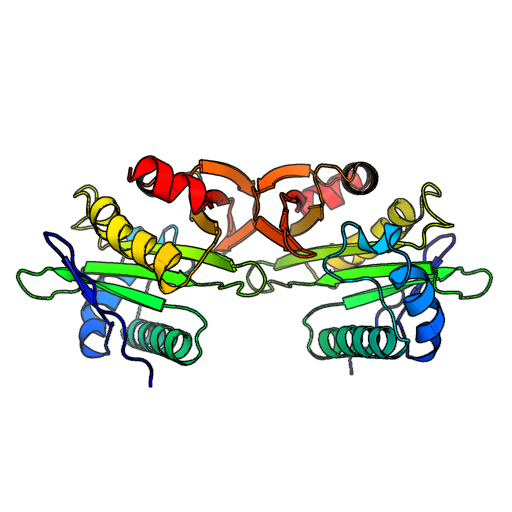 A 1 175 ? -14.195 3.109 10.133 1 98.5 175 LEU A C 1
ATOM 1462 O O . LEU A 1 175 ? -14.453 3.615 11.227 1 98.5 175 LEU A O 1
ATOM 1466 N N . SER A 1 176 ? -14.898 3.281 9.094 1 97.44 176 SER A N 1
ATOM 1467 C CA . SER A 1 176 ? -16.047 4.18 9.086 1 97.44 176 SER A CA 1
ATOM 1468 C C . SER A 1 176 ? -17.031 3.838 10.211 1 97.44 176 SER A C 1
ATOM 1470 O O . SER A 1 176 ? -17.516 4.727 10.914 1 97.44 176 SER A O 1
ATOM 1472 N N . LYS A 1 177 ? -17.297 2.598 10.406 1 96.31 177 LYS A N 1
ATOM 1473 C CA . LYS A 1 177 ? -18.25 2.17 11.438 1 96.31 177 LYS A CA 1
ATOM 1474 C C . LYS A 1 177 ? -17.766 2.559 12.828 1 96.31 177 LYS A C 1
ATOM 1476 O O . LYS A 1 177 ? -18.547 2.957 13.68 1 96.31 177 LYS A O 1
ATOM 1481 N N . ASP A 1 178 ? -16.5 2.424 13.102 1 94.88 178 ASP A N 1
ATOM 1482 C CA . ASP A 1 178 ? -15.938 2.77 14.398 1 94.88 178 ASP A CA 1
ATOM 1483 C C . ASP A 1 178 ? -15.906 4.281 14.602 1 94.88 178 ASP A C 1
ATOM 1485 O O . ASP A 1 178 ? -16.078 4.77 15.719 1 94.88 178 ASP A O 1
ATOM 1489 N N . TYR A 1 179 ? -15.656 4.984 13.508 1 94.5 179 TYR A N 1
ATOM 1490 C CA . TYR A 1 179 ? -15.656 6.445 13.555 1 94.5 179 TYR A CA 1
ATOM 1491 C C . TYR A 1 179 ? -17.031 6.98 13.945 1 94.5 179 TYR A C 1
ATOM 1493 O O . TYR A 1 179 ? -17.125 7.844 14.82 1 94.5 179 TYR A O 1
ATOM 1501 N N . PHE A 1 180 ? -18.078 6.5 13.383 1 90.94 180 PHE A N 1
ATOM 1502 C CA . PHE A 1 180 ? -19.422 7.012 13.609 1 90.94 180 PHE A CA 1
ATOM 1503 C C . PHE A 1 180 ? -19.984 6.492 14.93 1 90.94 180 PHE A C 1
ATOM 1505 O O . PHE A 1 180 ? -20.844 7.133 15.539 1 90.94 180 PHE A O 1
ATOM 1512 N N . LEU A 1 181 ? -19.469 5.355 15.383 1 87 181 LEU A N 1
ATOM 1513 C CA . LEU A 1 181 ? -19.859 4.859 16.688 1 87 181 LEU A CA 1
ATOM 1514 C C . LEU A 1 181 ? -19.281 5.73 17.797 1 87 181 LEU A C 1
ATOM 1516 O O . LEU A 1 181 ? -19.938 5.949 18.828 1 87 181 LEU A O 1
ATOM 1520 N N . ASN A 1 182 ? -18.109 6.148 17.578 1 80.5 182 ASN A N 1
ATOM 1521 C CA . ASN A 1 182 ? -17.469 6.98 18.594 1 80.5 182 ASN A CA 1
ATOM 1522 C C . ASN A 1 182 ? -17.969 8.422 18.547 1 80.5 182 ASN A C 1
ATOM 1524 O O . ASN A 1 182 ? -17.875 9.148 19.531 1 80.5 182 ASN A O 1
ATOM 1528 N N . LYS A 1 183 ? -18.531 8.891 17.469 1 71.31 183 LYS A N 1
ATOM 1529 C CA . LYS A 1 183 ? -19.109 10.227 17.344 1 71.31 183 LYS A CA 1
ATOM 1530 C C . LYS A 1 183 ? -20.516 10.273 17.938 1 71.31 183 LYS A C 1
ATOM 1532 O O . LYS A 1 183 ? -21.031 11.352 18.219 1 71.31 183 LYS A O 1
ATOM 1537 N N . ALA A 1 184 ? -21.203 9.164 17.969 1 51.97 184 ALA A N 1
ATOM 1538 C CA . ALA A 1 184 ? -22.531 9.094 18.547 1 51.97 184 ALA A CA 1
ATOM 1539 C C . ALA A 1 184 ? -22.453 9.102 20.078 1 51.97 184 ALA A C 1
ATOM 1541 O O . ALA A 1 184 ? -21.547 8.531 20.656 1 51.97 184 ALA A O 1
ATOM 1542 N N . MET B 1 1 ? 13.914 -4.43 -25.844 1 46.34 1 MET B N 1
ATOM 1543 C CA . MET B 1 1 ? 12.906 -4.887 -24.891 1 46.34 1 MET B CA 1
ATOM 1544 C C . MET B 1 1 ? 13.492 -5.93 -23.938 1 46.34 1 MET B C 1
ATOM 1546 O O . MET B 1 1 ? 14.242 -6.812 -24.375 1 46.34 1 MET B O 1
ATOM 1550 N N . GLU B 1 2 ? 13.594 -5.621 -22.609 1 64.62 2 GLU B N 1
ATOM 1551 C CA . GLU B 1 2 ? 14.305 -6.551 -21.734 1 64.62 2 GLU B CA 1
ATOM 1552 C C . GLU B 1 2 ? 13.711 -7.949 -21.812 1 64.62 2 GLU B C 1
ATOM 1554 O O . GLU B 1 2 ? 12.5 -8.109 -22.016 1 64.62 2 GLU B O 1
ATOM 1559 N N . GLU B 1 3 ? 14.461 -8.867 -22.125 1 89.69 3 GLU B N 1
ATOM 1560 C CA . GLU B 1 3 ? 14.07 -10.273 -22.219 1 89.69 3 GLU B CA 1
ATOM 1561 C C . GLU B 1 3 ? 13.422 -10.758 -20.922 1 89.69 3 GLU B C 1
ATOM 1563 O O . GLU B 1 3 ? 13.875 -10.422 -19.828 1 89.69 3 GLU B O 1
ATOM 1568 N N . PHE B 1 4 ? 12.266 -11.375 -21.047 1 96.25 4 PHE B N 1
ATOM 1569 C CA . PHE B 1 4 ? 11.578 -11.945 -19.906 1 96.25 4 PHE B CA 1
ATOM 1570 C C . PHE B 1 4 ? 12.43 -13.023 -19.234 1 96.25 4 PHE B C 1
ATOM 1572 O O . PHE B 1 4 ? 12.883 -13.961 -19.906 1 96.25 4 PHE B O 1
ATOM 1579 N N . PRO B 1 5 ? 12.68 -12.859 -18.016 1 96.62 5 PRO B N 1
ATOM 1580 C CA . PRO B 1 5 ? 13.516 -13.852 -17.344 1 96.62 5 PRO B CA 1
ATOM 1581 C C . PRO B 1 5 ? 12.852 -15.227 -17.266 1 96.62 5 PRO B C 1
ATOM 1583 O O . PRO B 1 5 ? 11.711 -15.344 -16.812 1 96.62 5 PRO B O 1
ATOM 1586 N N . GLN B 1 6 ? 13.508 -16.219 -17.688 1 96.38 6 GLN B N 1
ATOM 1587 C CA . GLN B 1 6 ? 13.055 -17.594 -17.578 1 96.38 6 GLN B CA 1
ATOM 1588 C C . GLN B 1 6 ? 13.703 -18.297 -16.391 1 96.38 6 GLN B C 1
ATOM 1590 O O . GLN B 1 6 ? 14.922 -18.234 -16.219 1 96.38 6 GLN B O 1
ATOM 1595 N N . LEU B 1 7 ? 12.891 -18.875 -15.586 1 98.06 7 LEU B N 1
ATOM 1596 C CA . LEU B 1 7 ? 13.367 -19.656 -14.438 1 98.06 7 LEU B CA 1
ATOM 1597 C C . LEU B 1 7 ? 12.875 -21.094 -14.523 1 98.06 7 LEU B C 1
ATOM 1599 O O . LEU B 1 7 ? 12.102 -21.438 -15.414 1 98.06 7 LEU B O 1
ATOM 1603 N N . GLU B 1 8 ? 13.43 -21.938 -13.727 1 97.56 8 GLU B N 1
ATOM 1604 C CA . GLU B 1 8 ? 12.969 -23.328 -13.719 1 97.56 8 GLU B CA 1
ATOM 1605 C C . GLU B 1 8 ? 13.18 -23.969 -12.344 1 97.56 8 GLU B C 1
ATOM 1607 O O . GLU B 1 8 ? 14.023 -23.516 -11.57 1 97.56 8 GLU B O 1
ATOM 1612 N N . THR B 1 9 ? 12.406 -24.844 -12.055 1 98 9 THR B N 1
ATOM 1613 C CA . THR B 1 9 ? 12.523 -25.719 -10.891 1 98 9 THR B CA 1
ATOM 1614 C C . THR B 1 9 ? 12.602 -27.188 -11.328 1 98 9 THR B C 1
ATOM 1616 O O . THR B 1 9 ? 12.898 -27.484 -12.484 1 98 9 THR B O 1
ATOM 1619 N N . GLN B 1 10 ? 12.508 -28.047 -10.367 1 97.75 10 GLN B N 1
ATOM 1620 C CA . GLN B 1 10 ? 12.578 -29.469 -10.688 1 97.75 10 GLN B CA 1
ATOM 1621 C C . GLN B 1 10 ? 11.422 -29.875 -11.594 1 97.75 10 GLN B C 1
ATOM 1623 O O . GLN B 1 10 ? 11.625 -30.562 -12.602 1 97.75 10 GLN B O 1
ATOM 1628 N N . ARG B 1 11 ? 10.234 -29.359 -11.32 1 97.94 11 ARG B N 1
ATOM 1629 C CA . ARG B 1 11 ? 9.047 -29.859 -12.008 1 97.94 11 ARG B CA 1
ATOM 1630 C C . ARG B 1 11 ? 8.469 -28.812 -12.953 1 97.94 11 ARG B C 1
ATOM 1632 O O . ARG B 1 11 ? 7.656 -29.125 -13.82 1 97.94 11 ARG B O 1
ATOM 1639 N N . PHE B 1 12 ? 8.984 -27.531 -12.789 1 98.62 12 PHE B N 1
ATOM 1640 C CA . PHE B 1 12 ? 8.227 -26.484 -13.484 1 98.62 12 PHE B CA 1
ATOM 1641 C C . PHE B 1 12 ? 9.148 -25.547 -14.242 1 98.62 12 PHE B C 1
ATOM 1643 O O . PHE B 1 12 ? 10.273 -25.297 -13.812 1 98.62 12 PHE B O 1
ATOM 1650 N N . TYR B 1 13 ? 8.602 -25.031 -15.359 1 98.56 13 TYR B N 1
ATOM 1651 C CA . TYR B 1 13 ? 9.117 -23.812 -15.977 1 98.56 13 TYR B CA 1
ATOM 1652 C C . TYR B 1 13 ? 8.383 -22.578 -15.469 1 98.56 13 TYR B C 1
ATOM 1654 O O . TYR B 1 13 ? 7.156 -22.594 -15.352 1 98.56 13 TYR B O 1
ATOM 1662 N N . LEU B 1 14 ? 9.133 -21.625 -15.07 1 98.69 14 LEU B N 1
ATOM 1663 C CA . LEU B 1 14 ? 8.594 -20.281 -14.82 1 98.69 14 LEU B CA 1
ATOM 1664 C C . LEU B 1 14 ? 8.891 -19.344 -15.984 1 98.69 14 LEU B C 1
ATOM 1666 O O . LEU B 1 14 ? 10 -18.828 -16.094 1 98.69 14 LEU B O 1
ATOM 1670 N N . ARG B 1 15 ? 7.852 -19.141 -16.797 1 98.31 15 ARG B N 1
ATOM 1671 C CA . ARG B 1 15 ? 8.078 -18.516 -18.094 1 98.31 15 ARG B CA 1
ATOM 1672 C C . ARG B 1 15 ? 7.043 -17.438 -18.375 1 98.31 15 ARG B C 1
ATOM 1674 O O . ARG B 1 15 ? 6.09 -17.266 -17.594 1 98.31 15 ARG B O 1
ATOM 1681 N N . ARG B 1 16 ? 7.254 -16.797 -19.438 1 98 16 ARG B N 1
ATOM 1682 C CA . ARG B 1 16 ? 6.324 -15.766 -19.875 1 98 16 ARG B CA 1
ATOM 1683 C C . ARG B 1 16 ? 4.969 -16.359 -20.234 1 98 16 ARG B C 1
ATOM 1685 O O . ARG B 1 16 ? 4.902 -17.406 -20.891 1 98 16 ARG B O 1
ATOM 1692 N N . ILE B 1 17 ? 3.943 -15.695 -19.797 1 98.19 17 ILE B N 1
ATOM 1693 C CA . ILE B 1 17 ? 2.588 -16.078 -20.172 1 98.19 17 ILE B CA 1
ATOM 1694 C C . ILE B 1 17 ? 2.227 -15.43 -21.516 1 98.19 17 ILE B C 1
ATOM 1696 O O . ILE B 1 17 ? 2.449 -14.234 -21.719 1 98.19 17 ILE B O 1
ATOM 1700 N N . THR B 1 18 ? 1.755 -16.219 -22.422 1 97 18 THR B N 1
ATOM 1701 C CA . THR B 1 18 ? 1.387 -15.719 -23.75 1 97 18 THR B CA 1
ATOM 1702 C C . THR B 1 18 ? -0.095 -15.953 -24.031 1 97 18 THR B C 1
ATOM 1704 O O . THR B 1 18 ? -0.78 -16.609 -23.234 1 97 18 THR B O 1
ATOM 1707 N N . LEU B 1 19 ? -0.542 -15.438 -25.094 1 97.31 19 LEU B N 1
ATOM 1708 C CA . LEU B 1 19 ? -1.95 -15.586 -25.453 1 97.31 19 LEU B CA 1
ATOM 1709 C C . LEU B 1 19 ? -2.301 -17.047 -25.719 1 97.31 19 LEU B C 1
ATOM 1711 O O . LEU B 1 19 ? -3.467 -17.438 -25.609 1 97.31 19 LEU B O 1
ATOM 1715 N N . HIS B 1 20 ? -1.325 -17.859 -26 1 96.88 20 HIS B N 1
ATOM 1716 C CA . HIS B 1 20 ? -1.541 -19.281 -26.203 1 96.88 20 HIS B CA 1
ATOM 1717 C C . HIS B 1 20 ? -1.919 -19.984 -24.906 1 96.88 20 HIS B C 1
ATOM 1719 O O . HIS B 1 20 ? -2.383 -21.125 -24.922 1 96.88 20 HIS B O 1
ATOM 1725 N N . ASP B 1 21 ? -1.762 -19.312 -23.797 1 97.94 21 ASP B N 1
ATOM 1726 C CA . ASP B 1 21 ? -2.061 -19.875 -22.484 1 97.94 21 ASP B CA 1
ATOM 1727 C C . ASP B 1 21 ? -3.465 -19.484 -22.031 1 97.94 21 ASP B C 1
ATOM 1729 O O . ASP B 1 21 ? -3.881 -19.828 -20.922 1 97.94 21 ASP B O 1
ATOM 1733 N N . ALA B 1 22 ? -4.195 -18.766 -22.844 1 98.06 22 ALA B N 1
ATOM 1734 C CA . ALA B 1 22 ? -5.457 -18.156 -22.422 1 98.06 22 ALA B CA 1
ATOM 1735 C C . ALA B 1 22 ? -6.445 -19.203 -21.938 1 98.06 22 ALA B C 1
ATOM 1737 O O . ALA B 1 22 ? -7.184 -18.969 -20.969 1 98.06 22 ALA B O 1
ATOM 1738 N N . LYS B 1 23 ? -6.453 -20.297 -22.562 1 97.31 23 LYS B N 1
ATOM 1739 C CA . LYS B 1 23 ? -7.398 -21.344 -22.172 1 97.31 23 LYS B CA 1
ATOM 1740 C C . LYS B 1 23 ? -7.121 -21.844 -20.766 1 97.31 23 LYS B C 1
ATOM 1742 O O . LYS B 1 23 ? -8.047 -22.031 -19.969 1 97.31 23 LYS B O 1
ATOM 1747 N N . GLU B 1 24 ? -5.906 -22.156 -20.484 1 96.94 24 GLU B N 1
ATOM 1748 C CA . GLU B 1 24 ? -5.543 -22.609 -19.141 1 96.94 24 GLU B CA 1
ATOM 1749 C C . GLU B 1 24 ? -5.859 -21.562 -18.094 1 96.94 24 GLU B C 1
ATOM 1751 O O . GLU B 1 24 ? -6.383 -21.875 -17.016 1 96.94 24 GLU B O 1
ATOM 1756 N N . ILE B 1 25 ? -5.543 -20.328 -18.375 1 96.94 25 ILE B N 1
ATOM 1757 C CA . ILE B 1 25 ? -5.82 -19.219 -17.469 1 96.94 25 ILE B CA 1
ATOM 1758 C C . ILE B 1 25 ? -7.324 -19.109 -17.219 1 96.94 25 ILE B C 1
ATOM 1760 O O . ILE B 1 25 ? -7.762 -19 -16.078 1 96.94 25 ILE B O 1
ATOM 1764 N N . TYR B 1 26 ? -8.031 -19.172 -18.297 1 97.25 26 TYR B N 1
ATOM 1765 C CA . TYR B 1 26 ? -9.484 -19.141 -18.172 1 97.25 26 TYR B CA 1
ATOM 1766 C C . TYR B 1 26 ? -9.984 -20.281 -17.297 1 97.25 26 TYR B C 1
ATOM 1768 O O . TYR B 1 26 ? -10.812 -20.094 -16.406 1 97.25 26 TYR B O 1
ATOM 1776 N N . ASP B 1 27 ? -9.453 -21.422 -17.531 1 95.31 27 ASP B N 1
ATOM 1777 C CA . ASP B 1 27 ? -9.93 -22.641 -16.875 1 95.31 27 ASP B CA 1
ATOM 1778 C C . ASP B 1 27 ? -9.797 -22.531 -15.352 1 95.31 27 ASP B C 1
ATOM 1780 O O . ASP B 1 27 ? -10.75 -22.797 -14.617 1 95.31 27 ASP B O 1
ATOM 1784 N N . TYR B 1 28 ? -8.688 -22.078 -14.906 1 92.12 28 TYR B N 1
ATOM 1785 C CA . TYR B 1 28 ? -8.57 -22.094 -13.453 1 92.12 28 TYR B CA 1
ATOM 1786 C C . TYR B 1 28 ? -9.102 -20.812 -12.844 1 92.12 28 TYR B C 1
ATOM 1788 O O . TYR B 1 28 ? -9.562 -20.797 -11.703 1 92.12 28 TYR B O 1
ATOM 1796 N N . PHE B 1 29 ? -9.242 -19.734 -13.602 1 94.5 29 PHE B N 1
ATOM 1797 C CA . PHE B 1 29 ? -9.82 -18.516 -13.047 1 94.5 29 PHE B CA 1
ATOM 1798 C C . PHE B 1 29 ? -11.336 -18.531 -13.172 1 94.5 29 PHE B C 1
ATOM 1800 O O . PHE B 1 29 ? -12.023 -17.672 -12.609 1 94.5 29 PHE B O 1
ATOM 1807 N N . SER B 1 30 ? -11.828 -19.438 -13.906 1 94.75 30 SER B N 1
ATOM 1808 C CA . SER B 1 30 ? -13.273 -19.609 -13.977 1 94.75 30 SER B CA 1
ATOM 1809 C C . SER B 1 30 ? -13.789 -20.422 -12.797 1 94.75 30 SER B C 1
ATOM 1811 O O . SER B 1 30 ? -15 -20.547 -12.602 1 94.75 30 SER B O 1
ATOM 1813 N N . ASN B 1 31 ? -12.875 -20.969 -12.07 1 92.19 31 ASN B N 1
ATOM 1814 C CA . ASN B 1 31 ? -13.195 -21.734 -10.883 1 92.19 31 ASN B CA 1
ATOM 1815 C C . ASN B 1 31 ? -13.328 -20.844 -9.648 1 92.19 31 ASN B C 1
ATOM 1817 O O . ASN B 1 31 ? -12.367 -20.188 -9.242 1 92.19 31 ASN B O 1
ATOM 1821 N N . ASP B 1 32 ? -14.383 -20.922 -8.953 1 89.94 32 ASP B N 1
ATOM 1822 C CA . ASP B 1 32 ? -14.688 -20.078 -7.805 1 89.94 32 ASP B CA 1
ATOM 1823 C C . ASP B 1 32 ? -13.727 -20.359 -6.652 1 89.94 32 ASP B C 1
ATOM 1825 O O . ASP B 1 32 ? -13.43 -19.469 -5.855 1 89.94 32 ASP B O 1
ATOM 1829 N N . GLU B 1 33 ? -13.289 -21.516 -6.57 1 88.69 33 GLU B N 1
ATOM 1830 C CA . GLU B 1 33 ? -12.367 -21.875 -5.492 1 88.69 33 GLU B CA 1
ATOM 1831 C C . GLU B 1 33 ? -11.039 -21.125 -5.645 1 88.69 33 GLU B C 1
ATOM 1833 O O . GLU B 1 33 ? -10.43 -20.734 -4.648 1 88.69 33 GLU B O 1
ATOM 1838 N N . VAL B 1 34 ? -10.672 -20.984 -6.906 1 87.94 34 VAL B N 1
ATOM 1839 C CA . VAL B 1 34 ? -9.414 -20.297 -7.184 1 87.94 34 VAL B CA 1
ATOM 1840 C C . VAL B 1 34 ? -9.562 -18.797 -6.895 1 87.94 34 VAL B C 1
ATOM 1842 O O . VAL B 1 34 ? -8.656 -18.172 -6.332 1 87.94 34 VAL B O 1
ATOM 1845 N N . THR B 1 35 ? -10.656 -18.266 -7.203 1 89.81 35 THR B N 1
ATOM 1846 C CA . THR B 1 35 ? -10.844 -16.812 -7.102 1 89.81 35 THR B CA 1
ATOM 1847 C C . THR B 1 35 ? -11.375 -16.438 -5.723 1 89.81 35 THR B C 1
ATOM 1849 O O . THR B 1 35 ? -11.602 -15.258 -5.441 1 89.81 35 THR B O 1
ATOM 1852 N N . LYS B 1 36 ? -11.547 -17.422 -4.863 1 86.81 36 LYS B N 1
ATOM 1853 C CA . LYS B 1 36 ? -12.148 -17.188 -3.555 1 86.81 36 LYS B CA 1
ATOM 1854 C C . LYS B 1 36 ? -11.414 -16.078 -2.807 1 86.81 36 LYS B C 1
ATOM 1856 O O . LYS B 1 36 ? -12.047 -15.148 -2.291 1 86.81 36 LYS B O 1
ATOM 1861 N N . TYR B 1 37 ? -10.164 -16.156 -2.822 1 84.81 37 TYR B N 1
ATOM 1862 C CA . TYR B 1 37 ? -9.352 -15.188 -2.096 1 84.81 37 TYR B CA 1
ATOM 1863 C C . TYR B 1 37 ? -8.625 -14.258 -3.057 1 84.81 37 TYR B C 1
ATOM 1865 O O . TYR B 1 37 ? -7.738 -13.5 -2.648 1 84.81 37 TYR B O 1
ATOM 1873 N N . TYR B 1 38 ? -8.938 -14.383 -4.301 1 84.62 38 TYR B N 1
ATOM 1874 C CA . TYR B 1 38 ? -8.336 -13.531 -5.32 1 84.62 38 TYR B CA 1
ATOM 1875 C C . TYR B 1 38 ? -9.164 -12.273 -5.551 1 84.62 38 TYR B C 1
ATOM 1877 O O . TYR B 1 38 ? -10.391 -12.297 -5.398 1 84.62 38 TYR B O 1
ATOM 1885 N N . ASP B 1 39 ? -8.555 -11.203 -5.922 1 81.81 39 ASP B N 1
ATOM 1886 C CA . ASP B 1 39 ? -9.242 -9.93 -6.102 1 81.81 39 ASP B CA 1
ATOM 1887 C C . ASP B 1 39 ? -9.953 -9.883 -7.453 1 81.81 39 ASP B C 1
ATOM 1889 O O . ASP B 1 39 ? -10.258 -8.797 -7.961 1 81.81 39 ASP B O 1
ATOM 1893 N N . LEU B 1 40 ? -10.188 -11.023 -8.055 1 85.62 40 LEU B N 1
ATOM 1894 C CA . LEU B 1 40 ? -10.891 -11.117 -9.328 1 85.62 40 LEU B CA 1
ATOM 1895 C C . LEU B 1 40 ? -12.164 -11.945 -9.188 1 85.62 40 LEU B C 1
ATOM 1897 O O . LEU B 1 40 ? -12.18 -12.945 -8.461 1 85.62 40 LEU B O 1
ATOM 1901 N N . ASP B 1 41 ? -13.133 -11.5 -9.961 1 88 41 ASP B N 1
ATOM 1902 C CA . ASP B 1 41 ? -14.281 -12.391 -10.117 1 88 41 ASP B CA 1
ATOM 1903 C C . ASP B 1 41 ? -13.945 -13.562 -11.039 1 88 41 ASP B C 1
ATOM 1905 O O . ASP B 1 41 ? -13.047 -13.469 -11.875 1 88 41 ASP B O 1
ATOM 1909 N N . SER B 1 42 ? -14.719 -14.602 -10.773 1 93.88 42 SER B N 1
ATOM 1910 C CA . SER B 1 42 ? -14.539 -15.734 -11.672 1 93.88 42 SER B CA 1
ATOM 1911 C C . SER B 1 42 ? -14.844 -15.344 -13.117 1 93.88 42 SER B C 1
ATOM 1913 O O . SER B 1 42 ? -15.812 -14.633 -13.383 1 93.88 42 SER B O 1
ATOM 1915 N N . PHE B 1 43 ? -13.984 -15.867 -13.938 1 95.19 43 PHE B N 1
ATOM 1916 C CA . PHE B 1 43 ? -14.141 -15.539 -15.352 1 95.19 43 PHE B CA 1
ATOM 1917 C C . PHE B 1 43 ? -15.367 -16.234 -15.938 1 95.19 43 PHE B C 1
ATOM 1919 O O . PHE B 1 43 ? -15.656 -17.375 -15.602 1 95.19 43 PHE B O 1
ATOM 1926 N N . THR B 1 44 ? -16.031 -15.516 -16.781 1 96.25 44 THR B N 1
ATOM 1927 C CA . THR B 1 44 ? -17.188 -16.078 -17.484 1 96.25 44 THR B CA 1
ATOM 1928 C C . THR B 1 44 ? -16.953 -16.078 -18.984 1 96.25 44 THR B C 1
ATOM 1930 O O . THR B 1 44 ? -17.719 -16.672 -19.75 1 96.25 44 THR B O 1
ATOM 1933 N N . THR B 1 45 ? -15.844 -15.445 -19.422 1 97.25 45 THR B N 1
ATOM 1934 C CA . THR B 1 45 ? -15.492 -15.406 -20.844 1 97.25 45 THR B CA 1
ATOM 1935 C C . THR B 1 45 ? -13.984 -15.555 -21.031 1 97.25 45 THR B C 1
ATOM 1937 O O . THR B 1 45 ? -13.211 -15.156 -20.156 1 97.25 45 THR B O 1
ATOM 1940 N N . ILE B 1 46 ? -13.609 -16.031 -22.125 1 97 46 ILE B N 1
ATOM 1941 C CA . ILE B 1 46 ? -12.203 -16.219 -22.453 1 97 46 ILE B CA 1
ATOM 1942 C C . ILE B 1 46 ? -11.539 -14.844 -22.625 1 97 46 ILE B C 1
ATOM 1944 O O . ILE B 1 46 ? -10.336 -14.703 -22.391 1 97 46 ILE B O 1
ATOM 1948 N N . GLN B 1 47 ? -12.266 -13.875 -22.969 1 97.75 47 GLN B N 1
ATOM 1949 C CA . GLN B 1 47 ? -11.75 -12.523 -23.156 1 97.75 47 GLN B CA 1
ATOM 1950 C C . GLN B 1 47 ? -11.156 -11.977 -21.859 1 97.75 47 GLN B C 1
ATOM 1952 O O . GLN B 1 47 ? -10.164 -11.25 -21.875 1 97.75 47 GLN B O 1
ATOM 1957 N N . GLN B 1 48 ? -11.711 -12.32 -20.781 1 97.31 48 GLN B N 1
ATOM 1958 C CA . GLN B 1 48 ? -11.188 -11.891 -19.484 1 97.31 48 GLN B CA 1
ATOM 1959 C C . GLN B 1 48 ? -9.781 -12.445 -19.25 1 97.31 48 GLN B C 1
ATOM 1961 O O . GLN B 1 48 ? -8.922 -11.758 -18.703 1 97.31 48 GLN B O 1
ATOM 1966 N N . ALA B 1 49 ? -9.602 -13.641 -19.672 1 97.62 49 ALA B N 1
ATOM 1967 C CA . ALA B 1 49 ? -8.273 -14.242 -19.578 1 97.62 49 ALA B CA 1
ATOM 1968 C C . ALA B 1 49 ? -7.277 -13.531 -20.469 1 97.62 49 ALA B C 1
ATOM 1970 O O . ALA B 1 49 ? -6.152 -13.234 -20.062 1 97.62 49 ALA B O 1
ATOM 1971 N N . ILE B 1 50 ? -7.688 -13.25 -21.672 1 98.06 50 ILE B N 1
ATOM 1972 C CA . ILE B 1 50 ? -6.844 -12.555 -22.641 1 98.06 50 ILE B CA 1
ATOM 1973 C C . ILE B 1 50 ? -6.477 -11.172 -22.094 1 98.06 50 ILE B C 1
ATOM 1975 O O . ILE B 1 50 ? -5.309 -10.773 -22.125 1 98.06 50 ILE B O 1
ATOM 1979 N N . ASP B 1 51 ? -7.48 -10.5 -21.578 1 97.69 51 ASP B N 1
ATOM 1980 C CA . ASP B 1 51 ? -7.254 -9.18 -21.016 1 97.69 51 ASP B CA 1
ATOM 1981 C C . ASP B 1 51 ? -6.254 -9.234 -19.859 1 97.69 51 ASP B C 1
ATOM 1983 O O . ASP B 1 51 ? -5.398 -8.359 -19.734 1 97.69 51 ASP B O 1
ATOM 1987 N N . LEU B 1 52 ? -6.406 -10.234 -19.062 1 97.12 52 LEU B N 1
ATOM 1988 C CA . LEU B 1 52 ? -5.516 -10.398 -17.922 1 97.12 52 LEU B CA 1
ATOM 1989 C C . LEU B 1 52 ? -4.082 -10.633 -18.375 1 97.12 52 LEU B C 1
ATOM 1991 O O . LEU B 1 52 ? -3.148 -10.031 -17.844 1 97.12 52 LEU B O 1
ATOM 1995 N N . ILE B 1 53 ? -3.902 -11.477 -19.328 1 98 53 ILE B N 1
ATOM 1996 C CA . ILE B 1 53 ? -2.584 -11.773 -19.891 1 98 53 ILE B CA 1
ATOM 1997 C C . ILE B 1 53 ? -1.962 -10.492 -20.438 1 98 53 ILE B C 1
ATOM 1999 O O . ILE B 1 53 ? -0.79 -10.203 -20.188 1 98 53 ILE B O 1
ATOM 2003 N N . GLU B 1 54 ? -2.705 -9.773 -21.156 1 97.75 54 GLU B N 1
ATOM 2004 C CA . GLU B 1 54 ? -2.225 -8.516 -21.719 1 97.75 54 GLU B CA 1
ATOM 2005 C C . GLU B 1 54 ? -1.849 -7.523 -20.625 1 97.75 54 GLU B C 1
ATOM 2007 O O . GLU B 1 54 ? -0.872 -6.785 -20.766 1 97.75 54 GLU B O 1
ATOM 2012 N N . HIS B 1 55 ? -2.648 -7.578 -19.672 1 96.75 55 HIS B N 1
ATOM 2013 C CA . HIS B 1 55 ? -2.373 -6.699 -18.547 1 96.75 55 HIS B CA 1
ATOM 2014 C C . HIS B 1 55 ? -1.039 -7.043 -17.891 1 96.75 55 HIS B C 1
ATOM 2016 O O . HIS B 1 55 ? -0.23 -6.152 -17.609 1 96.75 55 HIS B O 1
ATOM 2022 N N . TRP B 1 56 ? -0.815 -8.289 -17.688 1 96.69 56 TRP B N 1
ATOM 2023 C CA . TRP B 1 56 ? 0.449 -8.727 -17.109 1 96.69 56 TRP B CA 1
ATOM 2024 C C . TRP B 1 56 ? 1.622 -8.352 -18.016 1 96.69 56 TRP B C 1
ATOM 2026 O O . TRP B 1 56 ? 2.662 -7.898 -17.531 1 96.69 56 TRP B O 1
ATOM 2036 N N . ASP B 1 57 ? 1.419 -8.531 -19.219 1 96.38 57 ASP B N 1
ATOM 2037 C CA . ASP B 1 57 ? 2.463 -8.219 -20.188 1 96.38 57 ASP B CA 1
ATOM 2038 C C . ASP B 1 57 ? 2.781 -6.723 -20.188 1 96.38 57 ASP B C 1
ATOM 2040 O O . ASP B 1 57 ? 3.949 -6.332 -20.219 1 96.38 57 ASP B O 1
ATOM 2044 N N . MET B 1 58 ? 1.794 -5.926 -20.219 1 96.44 58 MET B N 1
ATOM 2045 C CA . MET B 1 58 ? 1.965 -4.477 -20.188 1 96.44 58 MET B CA 1
ATOM 2046 C C . MET B 1 58 ? 2.707 -4.035 -18.938 1 96.44 58 MET B C 1
ATOM 2048 O O . MET B 1 58 ? 3.596 -3.184 -19 1 96.44 58 MET B O 1
ATOM 2052 N N . ARG B 1 59 ? 2.305 -4.578 -17.828 1 95.81 59 ARG B N 1
ATOM 2053 C CA . ARG B 1 59 ? 2.957 -4.23 -16.578 1 95.81 59 ARG B CA 1
ATOM 2054 C C . ARG B 1 59 ? 4.441 -4.57 -16.609 1 95.81 59 ARG B C 1
ATOM 2056 O O . ARG B 1 59 ? 5.266 -3.844 -16.047 1 95.81 59 ARG B O 1
ATOM 2063 N N . PHE B 1 60 ? 4.746 -5.664 -17.219 1 96.88 60 PHE B N 1
ATOM 2064 C CA . PHE B 1 60 ? 6.141 -6.066 -17.359 1 96.88 60 PHE B CA 1
ATOM 2065 C C . PHE B 1 60 ? 6.898 -5.086 -18.25 1 96.88 60 PHE B C 1
ATOM 2067 O O . PHE B 1 60 ? 7.984 -4.625 -17.891 1 96.88 60 PHE B O 1
ATOM 2074 N N . LYS B 1 61 ? 6.309 -4.727 -19.328 1 95.69 61 LYS B N 1
ATOM 2075 C CA . LYS B 1 61 ? 6.938 -3.826 -20.281 1 95.69 61 LYS B CA 1
ATOM 2076 C C . LYS B 1 61 ? 7.145 -2.439 -19.688 1 95.69 61 LYS B C 1
ATOM 2078 O O . LYS B 1 61 ? 8.117 -1.756 -20 1 95.69 61 LYS B O 1
ATOM 2083 N N . GLU B 1 62 ? 6.297 -2.123 -18.812 1 94.94 62 GLU B N 1
ATOM 2084 C CA . GLU B 1 62 ? 6.363 -0.803 -18.203 1 94.94 62 GLU B CA 1
ATOM 2085 C C . GLU B 1 62 ? 7.148 -0.844 -16.891 1 94.94 62 GLU B C 1
ATOM 2087 O O . GLU B 1 62 ? 7.18 0.138 -16.156 1 94.94 62 GLU B O 1
ATOM 2092 N N . ASN B 1 63 ? 7.668 -2.006 -16.578 1 94.56 63 ASN B N 1
ATOM 2093 C CA . ASN B 1 63 ? 8.477 -2.199 -15.375 1 94.56 63 ASN B CA 1
ATOM 2094 C C . ASN B 1 63 ? 7.66 -1.978 -14.102 1 94.56 63 ASN B C 1
ATOM 2096 O O . ASN B 1 63 ? 8.148 -1.385 -13.141 1 94.56 63 ASN B O 1
ATOM 2100 N N . GLN B 1 64 ? 6.402 -2.416 -14.141 1 95 64 GLN B N 1
ATOM 2101 C CA . GLN B 1 64 ? 5.504 -2.23 -13.008 1 95 64 GLN B CA 1
ATOM 2102 C C . GLN B 1 64 ? 5.211 -3.559 -12.32 1 95 64 GLN B C 1
ATOM 2104 O O . GLN B 1 64 ? 4.512 -3.592 -11.305 1 95 64 GLN B O 1
ATOM 2109 N N . GLY B 1 65 ? 5.699 -4.578 -12.844 1 96.75 65 GLY B N 1
ATOM 2110 C CA . GLY B 1 65 ? 5.484 -5.914 -12.312 1 96.75 65 GLY B CA 1
ATOM 2111 C C . GLY B 1 65 ? 6.039 -7.012 -13.203 1 96.75 65 GLY B C 1
ATOM 2112 O O . GLY B 1 65 ? 6.5 -6.742 -14.312 1 96.75 65 GLY B O 1
ATOM 2113 N N . ILE B 1 66 ? 6.051 -8.148 -12.703 1 97.94 66 ILE B N 1
ATOM 2114 C CA . ILE B 1 66 ? 6.441 -9.328 -13.461 1 97.94 66 ILE B CA 1
ATOM 2115 C C . ILE B 1 66 ? 5.652 -10.539 -12.969 1 97.94 66 ILE B C 1
ATOM 2117 O O . ILE B 1 66 ? 5.488 -10.734 -11.758 1 97.94 66 ILE B O 1
ATOM 2121 N N . ARG B 1 67 ? 5.094 -11.242 -13.898 1 98.31 67 ARG B N 1
ATOM 2122 C CA . ARG B 1 67 ? 4.305 -12.43 -13.594 1 98.31 67 ARG B CA 1
ATOM 2123 C C . ARG B 1 67 ? 4.762 -13.617 -14.43 1 98.31 67 ARG B C 1
ATOM 2125 O O . ARG B 1 67 ? 4.703 -13.578 -15.664 1 98.31 67 ARG B O 1
ATOM 2132 N N . TRP B 1 68 ? 5.285 -14.625 -13.766 1 98.56 68 TRP B N 1
ATOM 2133 C CA . TRP B 1 68 ? 5.645 -15.859 -14.445 1 98.56 68 TRP B CA 1
ATOM 2134 C C . TRP B 1 68 ? 4.449 -16.812 -14.516 1 98.56 68 TRP B C 1
ATOM 2136 O O . TRP B 1 68 ? 3.691 -16.938 -13.555 1 98.56 68 TRP B O 1
ATOM 2146 N N . GLY B 1 69 ? 4.324 -17.422 -15.625 1 98.62 69 GLY B N 1
ATOM 2147 C CA . GLY B 1 69 ? 3.506 -18.625 -15.672 1 98.62 69 GLY B CA 1
ATOM 2148 C C . GLY B 1 69 ? 4.203 -19.844 -15.086 1 98.62 69 GLY B C 1
ATOM 2149 O O . GLY B 1 69 ? 5.402 -20.031 -15.297 1 98.62 69 GLY B O 1
ATOM 2150 N N . ILE B 1 70 ? 3.449 -20.609 -14.352 1 98.62 70 ILE B N 1
ATOM 2151 C CA . ILE B 1 70 ? 3.934 -21.891 -13.852 1 98.62 70 ILE B CA 1
ATOM 2152 C C . ILE B 1 70 ? 3.533 -23 -14.82 1 98.62 70 ILE B C 1
ATOM 2154 O O . ILE B 1 70 ? 2.367 -23.406 -14.867 1 98.62 70 ILE B O 1
ATOM 2158 N N . ALA B 1 71 ? 4.477 -23.516 -15.562 1 98.62 71 ALA B N 1
ATOM 2159 C CA . ALA B 1 71 ? 4.203 -24.547 -16.562 1 98.62 71 ALA B CA 1
ATOM 2160 C C . ALA B 1 71 ? 4.867 -25.859 -16.188 1 98.62 71 ALA B C 1
ATOM 2162 O O . ALA B 1 71 ? 6.035 -25.891 -15.789 1 98.62 71 ALA B O 1
ATOM 2163 N N . LYS B 1 72 ? 4.113 -26.922 -16.344 1 97.75 72 LYS B N 1
ATOM 2164 C CA . LYS B 1 72 ? 4.688 -28.234 -16.109 1 97.75 72 LYS B CA 1
ATOM 2165 C C . LYS B 1 72 ? 5.754 -28.562 -17.156 1 97.75 72 LYS B C 1
ATOM 2167 O O . LYS B 1 72 ? 5.531 -28.406 -18.344 1 97.75 72 LYS B O 1
ATOM 2172 N N . LYS B 1 73 ? 6.848 -29.062 -16.672 1 97.81 73 LYS B N 1
ATOM 2173 C CA . LYS B 1 73 ? 7.906 -29.422 -17.609 1 97.81 73 LYS B CA 1
ATOM 2174 C C . LYS B 1 73 ? 7.465 -30.578 -18.516 1 97.81 73 LYS B C 1
ATOM 2176 O O . LYS B 1 73 ? 7.891 -30.656 -19.672 1 97.81 73 LYS B O 1
ATOM 2181 N N . GLU B 1 74 ? 6.613 -31.375 -18.031 1 96.69 74 GLU B N 1
ATOM 2182 C CA . GLU B 1 74 ? 6.172 -32.562 -18.75 1 96.69 74 GLU B CA 1
ATOM 2183 C C . GLU B 1 74 ? 5.453 -32.219 -20.047 1 96.69 74 GLU B C 1
ATOM 2185 O O . GLU B 1 74 ? 5.613 -32.906 -21.062 1 96.69 74 GLU B O 1
ATOM 2190 N N . ASP B 1 75 ? 4.668 -31.156 -20.062 1 96.69 75 ASP B N 1
ATOM 2191 C CA . ASP B 1 75 ? 3.875 -30.875 -21.25 1 96.69 75 ASP B CA 1
ATOM 2192 C C . ASP B 1 75 ? 3.762 -29.359 -21.484 1 96.69 75 ASP B C 1
ATOM 2194 O O . ASP B 1 75 ? 3.027 -28.922 -22.375 1 96.69 75 ASP B O 1
ATOM 2198 N N . ASN B 1 76 ? 4.441 -28.594 -20.672 1 97.38 76 ASN B N 1
ATOM 2199 C CA . ASN B 1 76 ? 4.488 -27.141 -20.766 1 97.38 76 ASN B CA 1
ATOM 2200 C C . ASN B 1 76 ? 3.113 -26.516 -20.531 1 97.38 76 ASN B C 1
ATOM 2202 O O . ASN B 1 76 ? 2.857 -25.391 -20.953 1 97.38 76 ASN B O 1
ATOM 2206 N N . LYS B 1 77 ? 2.27 -27.266 -19.875 1 96.88 77 LYS B N 1
ATOM 2207 C CA . LYS B 1 77 ? 0.937 -26.766 -19.547 1 96.88 77 LYS B CA 1
ATOM 2208 C C . LYS B 1 77 ? 0.978 -25.797 -18.359 1 96.88 77 LYS B C 1
ATOM 2210 O O . LYS B 1 77 ? 1.611 -26.094 -17.344 1 96.88 77 LYS B O 1
ATOM 2215 N N . LEU B 1 78 ? 0.3 -24.703 -18.562 1 98.12 78 LEU B N 1
ATOM 2216 C CA . LEU B 1 78 ? 0.233 -23.703 -17.516 1 98.12 78 LEU B CA 1
ATOM 2217 C C . LEU B 1 78 ? -0.743 -24.125 -16.422 1 98.12 78 LEU B C 1
ATOM 2219 O O . LEU B 1 78 ? -1.895 -24.469 -16.703 1 98.12 78 LEU B O 1
ATOM 2223 N N . ILE B 1 79 ? -0.284 -24.094 -15.156 1 97.5 79 ILE B N 1
ATOM 2224 C CA . ILE B 1 79 ? -1.157 -24.562 -14.086 1 97.5 79 ILE B CA 1
ATOM 2225 C C . ILE B 1 79 ? -1.334 -23.453 -13.047 1 97.5 79 ILE B C 1
ATOM 2227 O O . ILE B 1 79 ? -1.978 -23.672 -12.016 1 97.5 79 ILE B O 1
ATOM 2231 N N . GLY B 1 80 ? -0.727 -22.297 -13.227 1 97.38 80 GLY B N 1
ATOM 2232 C CA . GLY B 1 80 ? -0.807 -21.156 -12.32 1 97.38 80 GLY B CA 1
ATOM 2233 C C . GLY B 1 80 ? 0.123 -20.016 -12.695 1 97.38 80 GLY B C 1
ATOM 2234 O O . GLY B 1 80 ? 0.685 -20.016 -13.797 1 97.38 80 GLY B O 1
ATOM 2235 N N . SER B 1 81 ? 0.229 -19.062 -11.867 1 97.69 81 SER B N 1
ATOM 2236 C CA . SER B 1 81 ? 1.154 -17.953 -12.07 1 97.69 81 SER B CA 1
ATOM 2237 C C . SER B 1 81 ? 1.639 -17.391 -10.742 1 97.69 81 SER B C 1
ATOM 2239 O O . SER B 1 81 ? 1.056 -17.672 -9.688 1 97.69 81 SER B O 1
ATOM 2241 N N . CYS B 1 82 ? 2.711 -16.734 -10.805 1 97.88 82 CYS B N 1
ATOM 2242 C CA . CYS B 1 82 ? 3.301 -16.094 -9.641 1 97.88 82 CYS B CA 1
ATOM 2243 C C . CYS B 1 82 ? 4.176 -14.922 -10.047 1 97.88 82 CYS B C 1
ATOM 2245 O O . CYS B 1 82 ? 4.715 -14.898 -11.156 1 97.88 82 CYS B O 1
ATOM 2247 N N . GLY B 1 83 ? 4.258 -13.992 -9.148 1 98.06 83 GLY B N 1
ATOM 2248 C CA . GLY B 1 83 ? 5.125 -12.875 -9.484 1 98.06 83 GLY B CA 1
ATOM 2249 C C . GLY B 1 83 ? 4.977 -11.703 -8.539 1 98.06 83 GLY B C 1
ATOM 2250 O O . GLY B 1 83 ? 4.578 -11.875 -7.383 1 98.06 83 GLY B O 1
ATOM 2251 N N . TYR B 1 84 ? 5.488 -10.586 -9.008 1 98.5 84 TYR B N 1
ATOM 2252 C CA . TYR B 1 84 ? 5.555 -9.375 -8.195 1 98.5 84 TYR B CA 1
ATOM 2253 C C . TYR B 1 84 ? 4.699 -8.273 -8.797 1 98.5 84 TYR B C 1
ATOM 2255 O O . TYR B 1 84 ? 4.66 -8.102 -10.016 1 98.5 84 TYR B O 1
ATOM 2263 N N . HIS B 1 85 ? 3.998 -7.578 -7.996 1 97.06 85 HIS B N 1
ATOM 2264 C CA . HIS B 1 85 ? 3.232 -6.391 -8.359 1 97.06 85 HIS B CA 1
ATOM 2265 C C . HIS B 1 85 ? 3.312 -5.328 -7.266 1 97.06 85 HIS B C 1
ATOM 2267 O O . HIS B 1 85 ? 3.979 -5.531 -6.25 1 97.06 85 HIS B O 1
ATOM 2273 N N . ASN B 1 86 ? 2.754 -4.152 -7.551 1 95.19 86 ASN B N 1
ATOM 2274 C CA . ASN B 1 86 ? 2.826 -3.033 -6.617 1 95.19 86 ASN B CA 1
ATOM 2275 C C . ASN B 1 86 ? 4.266 -2.732 -6.215 1 95.19 86 ASN B C 1
ATOM 2277 O O . ASN B 1 86 ? 4.574 -2.639 -5.023 1 95.19 86 ASN B O 1
ATOM 2281 N N . LEU B 1 87 ? 5.105 -2.635 -7.211 1 96.31 87 LEU B N 1
ATOM 2282 C CA . LEU B 1 87 ? 6.508 -2.311 -6.984 1 96.31 87 LEU B CA 1
ATOM 2283 C C . LEU B 1 87 ? 6.656 -0.902 -6.422 1 96.31 87 LEU B C 1
ATOM 2285 O O . LEU B 1 87 ? 6.062 0.045 -6.941 1 96.31 87 LEU B O 1
ATOM 2289 N N . ALA B 1 88 ? 7.305 -0.78 -5.332 1 96 88 ALA B N 1
ATOM 2290 C CA . ALA B 1 88 ? 7.746 0.507 -4.801 1 96 88 ALA B CA 1
ATOM 2291 C C . ALA B 1 88 ? 9.266 0.645 -4.887 1 96 88 ALA B C 1
ATOM 2293 O O . ALA B 1 88 ? 9.977 0.365 -3.918 1 96 88 ALA B O 1
ATOM 2294 N N . LYS B 1 89 ? 9.711 1.114 -5.996 1 94.25 89 LYS B N 1
ATOM 2295 C CA . LYS B 1 89 ? 11.141 1.156 -6.293 1 94.25 89 LYS B CA 1
ATOM 2296 C C . LYS B 1 89 ? 11.883 2.029 -5.285 1 94.25 89 LYS B C 1
ATOM 2298 O O . LYS B 1 89 ? 13 1.702 -4.879 1 94.25 89 LYS B O 1
ATOM 2303 N N . GLU B 1 90 ? 11.242 3.096 -4.863 1 92.56 90 GLU B N 1
ATOM 2304 C CA . GLU B 1 90 ? 11.867 4.035 -3.932 1 92.56 90 GLU B CA 1
ATOM 2305 C C . GLU B 1 90 ? 12.117 3.381 -2.574 1 92.56 90 GLU B C 1
ATOM 2307 O O . GLU B 1 90 ? 13.008 3.799 -1.832 1 92.56 90 GLU B O 1
ATOM 2312 N N . HIS B 1 91 ? 11.375 2.344 -2.297 1 96.44 91 HIS B N 1
ATOM 2313 C CA . HIS B 1 91 ? 11.5 1.664 -1.012 1 96.44 91 HIS B CA 1
ATOM 2314 C C . HIS B 1 91 ? 12.055 0.256 -1.182 1 96.44 91 HIS B C 1
ATOM 2316 O O . HIS B 1 91 ? 12.102 -0.519 -0.224 1 96.44 91 HIS B O 1
ATOM 2322 N N . HIS B 1 92 ? 12.375 -0.104 -2.42 1 97.44 92 HIS B N 1
ATOM 2323 C CA . HIS B 1 92 ? 12.992 -1.389 -2.734 1 97.44 92 HIS B CA 1
ATOM 2324 C C . HIS B 1 92 ? 12.133 -2.547 -2.244 1 97.44 92 HIS B C 1
ATOM 2326 O O . HIS B 1 92 ? 12.633 -3.455 -1.572 1 97.44 92 HIS B O 1
ATOM 2332 N N . LYS B 1 93 ? 10.891 -2.451 -2.557 1 98.25 93 LYS B N 1
ATOM 2333 C CA . LYS B 1 93 ? 10 -3.518 -2.107 1 98.25 93 LYS B CA 1
ATOM 2334 C C . LYS B 1 93 ? 8.914 -3.803 -3.143 1 98.25 93 LYS B C 1
ATOM 2336 O O . LYS B 1 93 ? 8.688 -3 -4.051 1 98.25 93 LYS B O 1
ATOM 2341 N N . ALA B 1 94 ? 8.234 -4.945 -3.006 1 98.31 94 ALA B N 1
ATOM 2342 C CA . ALA B 1 94 ? 7.133 -5.367 -3.871 1 98.31 94 ALA B CA 1
ATOM 2343 C C . ALA B 1 94 ? 6.211 -6.344 -3.148 1 98.31 94 ALA B C 1
ATOM 2345 O O . ALA B 1 94 ? 6.555 -6.859 -2.084 1 98.31 94 ALA B O 1
ATOM 2346 N N . GLU B 1 95 ? 5.09 -6.484 -3.697 1 98.31 95 GLU B N 1
ATOM 2347 C CA . GLU B 1 95 ? 4.137 -7.496 -3.25 1 98.31 95 GLU B CA 1
ATOM 2348 C C . GLU B 1 95 ? 4.203 -8.742 -4.133 1 98.31 95 GLU B C 1
ATOM 2350 O O . GLU B 1 95 ? 4.305 -8.641 -5.355 1 98.31 95 GLU B O 1
ATOM 2355 N N . ILE B 1 96 ? 4.227 -9.844 -3.471 1 98.38 96 ILE B N 1
ATOM 2356 C CA . ILE B 1 96 ? 4.23 -11.102 -4.219 1 98.38 96 ILE B CA 1
ATOM 2357 C C . ILE B 1 96 ? 2.824 -11.695 -4.238 1 98.38 96 ILE B C 1
ATOM 2359 O O . ILE B 1 96 ? 2.068 -11.547 -3.275 1 98.38 96 ILE B O 1
ATOM 2363 N N . GLY B 1 97 ? 2.465 -12.328 -5.309 1 96.56 97 GLY B N 1
ATOM 2364 C CA . GLY B 1 97 ? 1.203 -13.031 -5.465 1 96.56 97 GLY B CA 1
ATOM 2365 C C . GLY B 1 97 ? 1.317 -14.273 -6.336 1 96.56 97 GLY B C 1
ATOM 2366 O O . GLY B 1 97 ? 2.199 -14.352 -7.195 1 96.56 97 GLY B O 1
ATOM 2367 N N . TYR B 1 98 ? 0.39 -15.141 -6.121 1 96.44 98 TYR B N 1
ATOM 2368 C CA . TYR B 1 98 ? 0.413 -16.375 -6.887 1 96.44 98 TYR B CA 1
ATOM 2369 C C . TYR B 1 98 ? -0.93 -17.094 -6.801 1 96.44 98 TYR B C 1
ATOM 2371 O O . TYR B 1 98 ? -1.729 -16.828 -5.902 1 96.44 98 TYR B O 1
ATOM 2379 N N . GLU B 1 99 ? -1.142 -17.922 -7.723 1 95 99 GLU B N 1
ATOM 2380 C CA . GLU B 1 99 ? -2.262 -18.859 -7.723 1 95 99 GLU B CA 1
ATOM 2381 C C . GLU B 1 99 ? -1.918 -20.141 -8.492 1 95 99 GLU B C 1
ATOM 2383 O O . GLU B 1 99 ? -1.043 -20.125 -9.359 1 95 99 GLU B O 1
ATOM 2388 N N . VAL B 1 100 ? -2.527 -21.156 -8.148 1 95.31 100 VAL B N 1
ATOM 2389 C CA . VAL B 1 100 ? -2.375 -22.438 -8.805 1 95.31 100 VAL B CA 1
ATOM 2390 C C . VAL B 1 100 ? -3.748 -23.078 -9.031 1 95.31 100 VAL B C 1
ATOM 2392 O O . VAL B 1 100 ? -4.664 -22.875 -8.234 1 95.31 100 VAL B O 1
ATOM 2395 N N . ALA B 1 101 ? -3.834 -23.844 -10.109 1 94.75 101 ALA B N 1
ATOM 2396 C CA . ALA B 1 101 ? -5.059 -24.578 -10.398 1 94.75 101 ALA B CA 1
ATOM 2397 C C . ALA B 1 101 ? -5.371 -25.578 -9.281 1 94.75 101 ALA B C 1
ATOM 2399 O O . ALA B 1 101 ? -4.465 -26.219 -8.742 1 94.75 101 ALA B O 1
ATOM 2400 N N . PRO B 1 102 ? -6.621 -25.781 -9.016 1 92.44 102 PRO B N 1
ATOM 2401 C CA . PRO B 1 102 ? -7.043 -26.609 -7.879 1 92.44 102 PRO B CA 1
ATOM 2402 C C . PRO B 1 102 ? -6.504 -28.031 -7.945 1 92.44 102 PRO B C 1
ATOM 2404 O O . PRO B 1 102 ? -6.129 -28.609 -6.922 1 92.44 102 PRO B O 1
ATOM 2407 N N . ASN B 1 103 ? -6.406 -28.562 -9.102 1 92.31 103 ASN B N 1
ATOM 2408 C CA . ASN B 1 103 ? -5.945 -29.938 -9.281 1 92.31 103 ASN B CA 1
ATOM 2409 C C . ASN B 1 103 ? -4.512 -30.109 -8.797 1 92.31 103 ASN B C 1
ATOM 2411 O O . ASN B 1 103 ? -4.051 -31.234 -8.609 1 92.31 103 ASN B O 1
ATOM 2415 N N . TYR B 1 104 ? -3.875 -29.047 -8.508 1 93.06 104 TYR B N 1
ATOM 2416 C CA . TYR B 1 104 ? -2.467 -29.125 -8.141 1 93.06 104 TYR B CA 1
ATOM 2417 C C . TYR B 1 104 ? -2.244 -28.594 -6.727 1 93.06 104 TYR B C 1
ATOM 2419 O O . TYR B 1 104 ? -1.104 -28.391 -6.309 1 93.06 104 TYR B O 1
ATOM 2427 N N . TRP B 1 105 ? -3.312 -28.391 -6.023 1 89.38 105 TRP B N 1
ATOM 2428 C CA . TRP B 1 105 ? -3.213 -27.953 -4.633 1 89.38 105 TRP B CA 1
ATOM 2429 C C . TRP B 1 105 ? -2.637 -29.047 -3.756 1 89.38 105 TRP B C 1
ATOM 2431 O O . TRP B 1 105 ? -2.881 -30.234 -3.998 1 89.38 105 TRP B O 1
ATOM 2441 N N . ARG B 1 106 ? -1.89 -28.625 -2.791 1 88.25 106 ARG B N 1
ATOM 2442 C CA . ARG B 1 106 ? -1.325 -29.531 -1.793 1 88.25 106 ARG B CA 1
ATOM 2443 C C . ARG B 1 106 ? -0.303 -30.469 -2.422 1 88.25 106 ARG B C 1
ATOM 2445 O O . ARG B 1 106 ? -0.215 -31.641 -2.045 1 88.25 106 ARG B O 1
ATOM 2452 N N . LYS B 1 107 ? 0.271 -30.031 -3.48 1 92.5 107 LYS B N 1
ATOM 2453 C CA . LYS B 1 107 ? 1.316 -30.797 -4.148 1 92.5 107 LYS B CA 1
ATOM 2454 C C . LYS B 1 107 ? 2.662 -30.094 -4.07 1 92.5 107 LYS B C 1
ATOM 2456 O O . LYS B 1 107 ? 3.58 -30.391 -4.832 1 92.5 107 LYS B O 1
ATOM 2461 N N . GLY B 1 108 ? 2.693 -29.062 -3.264 1 93.44 108 GLY B N 1
ATOM 2462 C CA . GLY B 1 108 ? 3.949 -28.375 -3.002 1 93.44 108 GLY B CA 1
ATOM 2463 C C . GLY B 1 108 ? 4.383 -27.469 -4.141 1 93.44 108 GLY B C 1
ATOM 2464 O O . GLY B 1 108 ? 5.566 -27.141 -4.262 1 93.44 108 GLY B O 1
ATOM 2465 N N . VAL B 1 109 ? 3.461 -27.094 -4.992 1 96.19 109 VAL B N 1
ATOM 2466 C CA . VAL B 1 109 ? 3.781 -26.297 -6.176 1 96.19 109 VAL B CA 1
ATOM 2467 C C . VAL B 1 109 ? 4.324 -24.938 -5.762 1 96.19 109 VAL B C 1
ATOM 2469 O O . VAL B 1 109 ? 5.422 -24.547 -6.168 1 96.19 109 VAL B O 1
ATOM 2472 N N . ILE B 1 110 ? 3.635 -24.281 -4.922 1 95.06 110 ILE B N 1
ATOM 2473 C CA . ILE B 1 110 ? 3.99 -22.906 -4.543 1 95.06 110 ILE B CA 1
ATOM 2474 C C . ILE B 1 110 ? 5.309 -22.922 -3.775 1 95.06 110 ILE B C 1
ATOM 2476 O O . ILE B 1 110 ? 6.188 -22.094 -4.027 1 95.06 110 ILE B O 1
ATOM 2480 N N . THR B 1 111 ? 5.453 -23.828 -2.885 1 94.12 111 THR B N 1
ATOM 2481 C CA . THR B 1 111 ? 6.699 -23.969 -2.141 1 94.12 111 THR B CA 1
ATOM 2482 C C . THR B 1 111 ? 7.883 -24.125 -3.092 1 94.12 111 THR B C 1
ATOM 2484 O O . THR B 1 111 ? 8.938 -23.516 -2.883 1 94.12 111 THR B O 1
ATOM 2487 N N . GLU B 1 112 ? 7.672 -24.875 -4.094 1 96.5 112 GLU B N 1
ATOM 2488 C CA . GLU B 1 112 ? 8.727 -25.141 -5.07 1 96.5 112 GLU B CA 1
ATOM 2489 C C . GLU B 1 112 ? 9.023 -23.906 -5.914 1 96.5 112 GLU B C 1
ATOM 2491 O O . GLU B 1 112 ? 10.188 -23.547 -6.105 1 96.5 112 GLU B O 1
ATOM 2496 N N . VAL B 1 113 ? 8.031 -23.172 -6.332 1 97.25 113 VAL B N 1
ATOM 2497 C CA . VAL B 1 113 ? 8.25 -22.125 -7.324 1 97.25 113 VAL B CA 1
ATOM 2498 C C . VAL B 1 113 ? 8.656 -20.828 -6.629 1 97.25 113 VAL B C 1
ATOM 2500 O O . VAL B 1 113 ? 9.266 -19.953 -7.246 1 97.25 113 VAL B O 1
ATOM 2503 N N . LEU B 1 114 ? 8.383 -20.656 -5.363 1 96.75 114 LEU B N 1
ATOM 2504 C CA . LEU B 1 114 ? 8.734 -19.438 -4.637 1 96.75 114 LEU B CA 1
ATOM 2505 C C . LEU B 1 114 ? 10.25 -19.312 -4.508 1 96.75 114 LEU B C 1
ATOM 2507 O O . LEU B 1 114 ? 10.781 -18.203 -4.473 1 96.75 114 LEU B O 1
ATOM 2511 N N . LYS B 1 115 ? 10.938 -20.406 -4.504 1 95.88 115 LYS B N 1
ATOM 2512 C CA . LYS B 1 115 ? 12.383 -20.391 -4.273 1 95.88 115 LYS B CA 1
ATOM 2513 C C . LYS B 1 115 ? 13.094 -19.562 -5.34 1 95.88 115 LYS B C 1
ATOM 2515 O O . LYS B 1 115 ? 13.734 -18.562 -5.027 1 95.88 115 LYS B O 1
ATOM 2520 N N . PRO B 1 116 ? 12.938 -19.938 -6.594 1 97.19 116 PRO B N 1
ATOM 2521 C CA . PRO B 1 116 ? 13.648 -19.156 -7.602 1 97.19 116 PRO B CA 1
ATOM 2522 C C . PRO B 1 116 ? 13.086 -17.734 -7.734 1 97.19 116 PRO B C 1
ATOM 2524 O O . PRO B 1 116 ? 13.828 -16.812 -8.07 1 97.19 116 PRO B O 1
ATOM 2527 N N . ILE B 1 117 ? 11.812 -17.516 -7.477 1 97.38 117 ILE B N 1
ATOM 2528 C CA . ILE B 1 117 ? 11.203 -16.203 -7.641 1 97.38 117 ILE B CA 1
ATOM 2529 C C . ILE B 1 117 ? 11.703 -15.258 -6.547 1 97.38 117 ILE B C 1
ATOM 2531 O O . ILE B 1 117 ? 11.969 -14.078 -6.805 1 97.38 117 ILE B O 1
ATOM 2535 N N . LEU B 1 118 ? 11.836 -15.797 -5.379 1 97.88 118 LEU B N 1
ATOM 2536 C CA . LEU B 1 118 ? 12.375 -15 -4.285 1 97.88 118 LEU B CA 1
ATOM 2537 C C . LEU B 1 118 ? 13.844 -14.672 -4.527 1 97.88 118 LEU B C 1
ATOM 2539 O O . LEU B 1 118 ? 14.273 -13.531 -4.309 1 97.88 118 LEU B O 1
ATOM 2543 N N . THR B 1 119 ? 14.57 -15.688 -4.988 1 97.62 119 THR B N 1
ATOM 2544 C CA . THR B 1 119 ? 15.961 -15.445 -5.344 1 97.62 119 THR B CA 1
ATOM 2545 C C . THR B 1 119 ? 16.062 -14.336 -6.391 1 97.62 119 THR B C 1
ATOM 2547 O O . THR B 1 119 ? 16.875 -13.414 -6.25 1 97.62 119 THR B O 1
ATOM 2550 N N . TYR B 1 120 ? 15.258 -14.43 -7.387 1 97.88 120 TYR B N 1
ATOM 2551 C CA . TYR B 1 120 ? 15.258 -13.43 -8.445 1 97.88 120 TYR B CA 1
ATOM 2552 C C . TYR B 1 120 ? 14.914 -12.055 -7.891 1 97.88 120 TYR B C 1
ATOM 2554 O O . TYR B 1 120 ? 15.547 -11.055 -8.234 1 97.88 120 TYR B O 1
ATOM 2562 N N . GLY B 1 121 ? 13.906 -11.93 -7.07 1 97.88 121 GLY B N 1
ATOM 2563 C CA . GLY B 1 121 ? 13.484 -10.672 -6.477 1 97.88 121 GLY B CA 1
ATOM 2564 C C . GLY B 1 121 ? 14.586 -9.992 -5.676 1 97.88 121 GLY B C 1
ATOM 2565 O O . GLY B 1 121 ? 14.836 -8.797 -5.844 1 97.88 121 GLY B O 1
ATOM 2566 N N . PHE B 1 122 ? 15.273 -10.75 -4.863 1 98.06 122 PHE B N 1
ATOM 2567 C CA . PHE B 1 122 ? 16.266 -10.18 -3.965 1 98.06 122 PHE B CA 1
ATOM 2568 C C . PHE B 1 122 ? 17.594 -9.938 -4.699 1 98.06 122 PHE B C 1
ATOM 2570 O O . PHE B 1 122 ? 18.266 -8.945 -4.445 1 98.06 122 PHE B O 1
ATOM 2577 N N . GLN B 1 123 ? 17.922 -10.766 -5.625 1 96.81 123 GLN B N 1
ATOM 2578 C CA . GLN B 1 123 ? 19.25 -10.672 -6.238 1 96.81 123 GLN B CA 1
ATOM 2579 C C . GLN B 1 123 ? 19.203 -9.859 -7.527 1 96.81 123 GLN B C 1
ATOM 2581 O O . GLN B 1 123 ? 20.078 -9.031 -7.777 1 96.81 123 GLN B O 1
ATOM 2586 N N . GLN B 1 124 ? 18.219 -10.117 -8.336 1 95.88 124 GLN B N 1
ATOM 2587 C CA . GLN B 1 124 ? 18.156 -9.469 -9.641 1 95.88 124 GLN B CA 1
ATOM 2588 C C . GLN B 1 124 ? 17.391 -8.156 -9.57 1 95.88 124 GLN B C 1
ATOM 2590 O O . GLN B 1 124 ? 17.828 -7.137 -10.094 1 95.88 124 GLN B O 1
ATOM 2595 N N . MET B 1 125 ? 16.297 -8.219 -8.93 1 96.31 125 MET B N 1
ATOM 2596 C CA . MET B 1 125 ? 15.469 -7.012 -8.844 1 96.31 125 MET B CA 1
ATOM 2597 C C . MET B 1 125 ? 15.914 -6.137 -7.676 1 96.31 125 MET B C 1
ATOM 2599 O O . MET B 1 125 ? 15.477 -4.988 -7.559 1 96.31 125 MET B O 1
ATOM 2603 N N . LYS B 1 126 ? 16.688 -6.676 -6.758 1 96.81 126 LYS B N 1
ATOM 2604 C CA . LYS B 1 126 ? 17.344 -5.953 -5.676 1 96.81 126 LYS B CA 1
ATOM 2605 C C . LYS B 1 126 ? 16.328 -5.414 -4.676 1 96.81 126 LYS B C 1
ATOM 2607 O O . LYS B 1 126 ? 16.453 -4.293 -4.184 1 96.81 126 LYS B O 1
ATOM 2612 N N . PHE B 1 127 ? 15.305 -6.195 -4.445 1 98.12 127 PHE B N 1
ATOM 2613 C CA . PHE B 1 127 ? 14.375 -5.84 -3.377 1 98.12 127 PHE B CA 1
ATOM 2614 C C . PHE B 1 127 ? 15.047 -5.961 -2.016 1 98.12 127 PHE B C 1
ATOM 2616 O O . PHE B 1 127 ? 15.891 -6.84 -1.805 1 98.12 127 PHE B O 1
ATOM 2623 N N . HIS B 1 128 ? 14.68 -5.105 -1.133 1 98.56 128 HIS B N 1
ATOM 2624 C CA . HIS B 1 128 ? 15.031 -5.211 0.278 1 98.56 128 HIS B CA 1
ATOM 2625 C C . HIS B 1 128 ? 13.961 -5.961 1.061 1 98.56 128 HIS B C 1
ATOM 2627 O O . HIS B 1 128 ? 14.266 -6.656 2.031 1 98.56 128 HIS B O 1
ATOM 2633 N N . ARG B 1 129 ? 12.766 -5.789 0.615 1 98.5 129 ARG B N 1
ATOM 2634 C CA . ARG B 1 129 ? 11.586 -6.309 1.297 1 98.5 129 ARG B CA 1
ATOM 2635 C C . ARG B 1 129 ? 10.562 -6.836 0.295 1 98.5 129 ARG B C 1
ATOM 2637 O O . ARG B 1 129 ? 10.281 -6.184 -0.711 1 98.5 129 ARG B O 1
ATOM 2644 N N . ILE B 1 130 ? 10.094 -8.023 0.471 1 98.69 130 ILE B N 1
ATOM 2645 C CA . ILE B 1 130 ? 8.961 -8.586 -0.265 1 98.69 130 ILE B CA 1
ATOM 2646 C C . ILE B 1 130 ? 7.797 -8.82 0.688 1 98.69 130 ILE B C 1
ATOM 2648 O O . ILE B 1 130 ? 7.965 -9.43 1.748 1 98.69 130 ILE B O 1
ATOM 2652 N N . GLU B 1 131 ? 6.668 -8.266 0.328 1 98.62 131 GLU B N 1
ATOM 2653 C CA . GLU B 1 131 ? 5.488 -8.406 1.177 1 98.62 131 GLU B CA 1
ATOM 2654 C C . GLU B 1 131 ? 4.41 -9.234 0.485 1 98.62 131 GLU B C 1
ATOM 2656 O O . GLU B 1 131 ? 4.426 -9.391 -0.737 1 98.62 131 GLU B O 1
ATOM 2661 N N . ALA B 1 132 ? 3.549 -9.75 1.273 1 98.06 132 ALA B N 1
ATOM 2662 C CA . ALA B 1 132 ? 2.404 -10.508 0.777 1 98.06 132 ALA B CA 1
ATOM 2663 C C . ALA B 1 132 ? 1.176 -10.281 1.655 1 98.06 132 ALA B C 1
ATOM 2665 O O . ALA B 1 132 ? 1.301 -10.023 2.855 1 98.06 132 ALA B O 1
ATOM 2666 N N . PHE B 1 133 ? 0.074 -10.359 1.016 1 97.25 133 PHE B N 1
ATOM 2667 C CA . PHE B 1 133 ? -1.216 -10.289 1.691 1 97.25 133 PHE B CA 1
ATOM 2668 C C . PHE B 1 133 ? -2.012 -11.57 1.479 1 97.25 133 PHE B C 1
ATOM 2670 O O . PHE B 1 133 ? -2.02 -12.125 0.378 1 97.25 133 PHE B O 1
ATOM 2677 N N . TYR B 1 134 ? -2.66 -12.031 2.492 1 95.69 134 TYR B N 1
ATOM 2678 C CA . TYR B 1 134 ? -3.566 -13.164 2.33 1 95.69 134 TYR B CA 1
ATOM 2679 C C . TYR B 1 134 ? -4.75 -13.055 3.281 1 95.69 134 TYR B C 1
ATOM 2681 O O . TYR B 1 134 ? -4.684 -12.352 4.289 1 95.69 134 TYR B O 1
ATOM 2689 N N . ASP B 1 135 ? -5.809 -13.734 2.912 1 95.38 135 ASP B N 1
ATOM 2690 C CA . ASP B 1 135 ? -6.984 -13.836 3.775 1 95.38 135 ASP B CA 1
ATOM 2691 C C . ASP B 1 135 ? -6.676 -14.641 5.035 1 95.38 135 ASP B C 1
ATOM 2693 O O . ASP B 1 135 ? -6.027 -15.688 4.965 1 95.38 135 ASP B O 1
ATOM 2697 N N . PRO B 1 136 ? -7.105 -14.117 6.145 1 95.12 136 PRO B N 1
ATOM 2698 C CA . PRO B 1 136 ? -6.832 -14.836 7.391 1 95.12 136 PRO B CA 1
ATOM 2699 C C . PRO B 1 136 ? -7.352 -16.281 7.371 1 95.12 136 PRO B C 1
ATOM 2701 O O . PRO B 1 136 ? -6.809 -17.141 8.055 1 95.12 136 PRO B O 1
ATOM 2704 N N . GLU B 1 137 ? -8.328 -16.531 6.613 1 92.38 137 GLU B N 1
ATOM 2705 C CA . GLU B 1 137 ? -8.938 -17.859 6.551 1 92.38 137 GLU B CA 1
ATOM 2706 C C . GLU B 1 137 ? -8.227 -18.734 5.523 1 92.38 137 GLU B C 1
ATOM 2708 O O . GLU B 1 137 ? -8.531 -19.922 5.41 1 92.38 137 GLU B O 1
ATOM 2713 N N . ASN B 1 138 ? -7.352 -18.125 4.746 1 90.69 138 ASN B N 1
ATOM 2714 C CA . ASN B 1 138 ? -6.617 -18.891 3.74 1 90.69 138 ASN B CA 1
ATOM 2715 C C . ASN B 1 138 ? -5.387 -19.562 4.336 1 90.69 138 ASN B C 1
ATOM 2717 O O . ASN B 1 138 ? -4.258 -19.141 4.078 1 90.69 138 ASN B O 1
ATOM 2721 N N . ILE B 1 139 ? -5.559 -20.641 4.926 1 89.94 139 ILE B N 1
ATOM 2722 C CA . ILE B 1 139 ? -4.535 -21.359 5.684 1 89.94 139 ILE B CA 1
ATOM 2723 C C . ILE B 1 139 ? -3.441 -21.844 4.734 1 89.94 139 ILE B C 1
ATOM 2725 O O . ILE B 1 139 ? -2.264 -21.875 5.098 1 89.94 139 ILE B O 1
ATOM 2729 N N . ALA B 1 140 ? -3.82 -22.25 3.586 1 87.62 140 ALA B N 1
ATOM 2730 C CA . ALA B 1 140 ? -2.855 -22.734 2.602 1 87.62 140 ALA B CA 1
ATOM 2731 C C . ALA B 1 140 ? -1.837 -21.641 2.256 1 87.62 140 ALA B C 1
ATOM 2733 O O . ALA B 1 140 ? -0.631 -21.906 2.232 1 87.62 140 ALA B O 1
ATOM 2734 N N . SER B 1 141 ? -2.32 -20.5 1.979 1 91.19 141 SER B N 1
ATOM 2735 C CA . SER B 1 141 ? -1.425 -19.391 1.688 1 91.19 141 SER B CA 1
ATOM 2736 C C . SER B 1 141 ? -0.52 -19.078 2.877 1 91.19 141 SER B C 1
ATOM 2738 O O . SER B 1 141 ? 0.682 -18.859 2.707 1 91.19 141 SER B O 1
ATOM 2740 N N . GLN B 1 142 ? -1.097 -19.062 3.994 1 93.75 142 GLN B N 1
ATOM 2741 C CA . GLN B 1 142 ? -0.326 -18.828 5.211 1 93.75 142 GLN B CA 1
ATOM 2742 C C . GLN B 1 142 ? 0.836 -19.797 5.324 1 93.75 142 GLN B C 1
ATOM 2744 O O . GLN B 1 142 ? 1.981 -19.391 5.535 1 93.75 142 GLN B O 1
ATOM 2749 N N . LYS B 1 143 ? 0.541 -21.047 5.191 1 93.44 143 LYS B N 1
ATOM 2750 C CA . LYS B 1 143 ? 1.547 -22.094 5.352 1 93.44 143 LYS B CA 1
ATOM 2751 C C . LYS B 1 143 ? 2.645 -21.953 4.301 1 93.44 143 LYS B C 1
ATOM 2753 O O . LYS B 1 143 ? 3.828 -22.109 4.609 1 93.44 143 LYS B O 1
ATOM 2758 N N . SER B 1 144 ? 2.271 -21.688 3.061 1 93.31 144 SER B N 1
ATOM 2759 C CA . SER B 1 144 ? 3.24 -21.547 1.979 1 93.31 144 SER B CA 1
ATOM 2760 C C . SER B 1 144 ? 4.199 -20.391 2.25 1 93.31 144 SER B C 1
ATOM 2762 O O . SER B 1 144 ? 5.414 -20.531 2.084 1 93.31 144 SER B O 1
ATOM 2764 N N . LEU B 1 145 ? 3.697 -19.312 2.691 1 95.5 145 LEU B N 1
ATOM 2765 C CA . LEU B 1 145 ? 4.504 -18.125 2.953 1 95.5 145 LEU B CA 1
ATOM 2766 C C . LEU B 1 145 ? 5.383 -18.328 4.184 1 95.5 145 LEU B C 1
ATOM 2768 O O . LEU B 1 145 ? 6.551 -17.938 4.191 1 95.5 145 LEU B O 1
ATOM 2772 N N . GLU B 1 146 ? 4.789 -18.953 5.156 1 95 146 GLU B N 1
ATOM 2773 C CA . GLU B 1 146 ? 5.578 -19.266 6.348 1 95 146 GLU B CA 1
ATOM 2774 C C . GLU B 1 146 ? 6.75 -20.188 6.008 1 95 146 GLU B C 1
ATOM 2776 O O . GLU B 1 146 ? 7.871 -19.953 6.465 1 95 146 GLU B O 1
ATOM 2781 N N . LYS B 1 147 ? 6.48 -21.188 5.254 1 93.94 147 LYS B N 1
ATOM 2782 C CA . LYS B 1 147 ? 7.523 -22.125 4.828 1 93.94 147 LYS B CA 1
ATOM 2783 C C . LYS B 1 147 ? 8.609 -21.406 4.031 1 93.94 147 LYS B C 1
ATOM 2785 O O . LYS B 1 147 ? 9.781 -21.781 4.094 1 93.94 147 LYS B O 1
ATOM 2790 N N . ALA B 1 148 ? 8.195 -20.391 3.348 1 94.75 148 ALA B N 1
ATOM 2791 C CA . ALA B 1 148 ? 9.133 -19.625 2.523 1 94.75 148 ALA B CA 1
ATOM 2792 C C . ALA B 1 148 ? 9.914 -18.625 3.367 1 94.75 148 ALA B C 1
ATOM 2794 O O . ALA B 1 148 ? 10.812 -17.938 2.861 1 94.75 148 ALA B O 1
ATOM 2795 N N . GLY B 1 149 ? 9.547 -18.438 4.637 1 96.06 149 GLY B N 1
ATOM 2796 C CA . GLY B 1 149 ? 10.32 -17.609 5.543 1 96.06 149 GLY B CA 1
ATOM 2797 C C . GLY B 1 149 ? 9.656 -16.266 5.84 1 96.06 149 GLY B C 1
ATOM 2798 O O . GLY B 1 149 ? 10.242 -15.422 6.52 1 96.06 149 GLY B O 1
ATOM 2799 N N . PHE B 1 150 ? 8.461 -16.109 5.32 1 97.88 150 PHE B N 1
ATOM 2800 C CA . PHE B 1 150 ? 7.758 -14.852 5.586 1 97.88 150 PHE B CA 1
ATOM 2801 C C . PHE B 1 150 ? 7.332 -14.773 7.047 1 97.88 150 PHE B C 1
ATOM 2803 O O . PHE B 1 150 ? 6.922 -15.773 7.637 1 97.88 150 PHE B O 1
ATOM 2810 N N . CYS B 1 151 ? 7.34 -13.555 7.551 1 97.62 151 CYS B N 1
ATOM 2811 C CA . CYS B 1 151 ? 6.98 -13.328 8.945 1 97.62 151 CYS B CA 1
ATOM 2812 C C . CYS B 1 151 ? 5.703 -12.508 9.055 1 97.62 151 CYS B C 1
ATOM 2814 O O . CYS B 1 151 ? 5.535 -11.516 8.336 1 97.62 151 CYS B O 1
ATOM 2816 N N . TYR B 1 152 ? 4.91 -12.945 9.945 1 98.06 152 TYR B N 1
ATOM 2817 C CA . TYR B 1 152 ? 3.684 -12.211 10.234 1 98.06 152 TYR B CA 1
ATOM 2818 C C . TYR B 1 152 ? 3.988 -10.812 10.758 1 98.06 152 TYR B C 1
ATOM 2820 O O . TYR B 1 152 ? 4.828 -10.641 11.641 1 98.06 152 TYR B O 1
ATOM 2828 N N . GLU B 1 153 ? 3.205 -9.828 10.242 1 98.44 153 GLU B N 1
ATOM 2829 C CA . GLU B 1 153 ? 3.467 -8.469 10.703 1 98.44 153 GLU B CA 1
ATOM 2830 C C . GLU B 1 153 ? 2.186 -7.797 11.188 1 98.44 153 GLU B C 1
ATOM 2832 O O . GLU B 1 153 ? 2.238 -6.773 11.875 1 98.44 153 GLU B O 1
ATOM 2837 N N . GLY B 1 154 ? 1.048 -8.305 10.758 1 98.19 154 GLY B N 1
ATOM 2838 C CA . GLY B 1 154 ? -0.193 -7.75 11.273 1 98.19 154 GLY B CA 1
ATOM 2839 C C . GLY B 1 154 ? -1.41 -8.156 10.461 1 98.19 154 GLY B C 1
ATOM 2840 O O . GLY B 1 154 ? -1.279 -8.758 9.398 1 98.19 154 GLY B O 1
ATOM 2841 N N . THR B 1 155 ? -2.525 -7.895 10.992 1 98.44 155 THR B N 1
ATOM 2842 C CA . THR B 1 155 ? -3.811 -8.109 10.336 1 98.44 155 THR B CA 1
ATOM 2843 C C . THR B 1 155 ? -4.516 -6.777 10.086 1 98.44 155 THR B C 1
ATOM 2845 O O . THR B 1 155 ? -4.777 -6.023 11.031 1 98.44 155 THR B O 1
ATOM 2848 N N . LEU B 1 156 ? -4.77 -6.5 8.875 1 98.19 156 LEU B N 1
ATOM 2849 C CA . LEU B 1 156 ? -5.434 -5.273 8.453 1 98.19 156 LEU B CA 1
ATOM 2850 C C . LEU B 1 156 ? -6.941 -5.477 8.352 1 98.19 156 LEU B C 1
ATOM 2852 O O . LEU B 1 156 ? -7.41 -6.262 7.52 1 98.19 156 LEU B O 1
ATOM 2856 N N . LYS B 1 157 ? -7.629 -4.75 9.086 1 98.19 157 LYS B N 1
ATOM 2857 C CA . LYS B 1 157 ? -9.07 -4.949 9.188 1 98.19 157 LYS B CA 1
ATOM 2858 C C . LYS B 1 157 ? -9.797 -4.305 8.008 1 98.19 157 LYS B C 1
ATOM 2860 O O . LYS B 1 157 ? -9.594 -3.121 7.719 1 98.19 157 LYS B O 1
ATOM 2865 N N . GLU B 1 158 ? -10.633 -5.141 7.328 1 98 158 GLU B N 1
ATOM 2866 C CA . GLU B 1 158 ? -11.508 -4.695 6.246 1 98 158 GLU B CA 1
ATOM 2867 C C . GLU B 1 158 ? -10.758 -3.814 5.254 1 98 158 GLU B C 1
ATOM 2869 O O . GLU B 1 158 ? -11.266 -2.777 4.828 1 98 158 GLU B O 1
ATOM 2874 N N . CYS B 1 159 ? -9.578 -4.18 4.895 1 97.31 159 CYS B N 1
ATOM 2875 C CA . CYS B 1 159 ? -8.672 -3.338 4.117 1 97.31 159 CYS B CA 1
ATOM 2876 C C . CYS B 1 159 ? -8.922 -3.502 2.623 1 97.31 159 CYS B C 1
ATOM 2878 O O . CYS B 1 159 ? -8.516 -2.656 1.825 1 97.31 159 CYS B O 1
ATOM 2880 N N . PHE B 1 160 ? -9.586 -4.516 2.225 1 96.38 160 PHE B N 1
ATOM 2881 C CA . PHE B 1 160 ? -9.867 -4.734 0.812 1 96.38 160 PHE B CA 1
ATOM 2882 C C . PHE B 1 160 ? -11.367 -4.902 0.578 1 96.38 160 PHE B C 1
ATOM 2884 O O . PHE B 1 160 ? -12.078 -5.406 1.444 1 96.38 160 PHE B O 1
ATOM 2891 N N . PHE B 1 161 ? -11.805 -4.395 -0.56 1 95.19 161 PHE B N 1
ATOM 2892 C CA . PHE B 1 161 ? -13.164 -4.625 -1.035 1 95.19 161 PHE B CA 1
ATOM 2893 C C . PHE B 1 161 ? -13.18 -5.633 -2.178 1 95.19 161 PHE B C 1
ATOM 2895 O O . PHE B 1 161 ? -12.734 -5.328 -3.287 1 95.19 161 PHE B O 1
ATOM 2902 N N . GLU B 1 162 ? -13.617 -6.84 -1.873 1 90.31 162 GLU B N 1
ATOM 2903 C CA . GLU B 1 162 ? -13.594 -7.938 -2.834 1 90.31 162 GLU B CA 1
ATOM 2904 C C . GLU B 1 162 ? -14.945 -8.648 -2.896 1 90.31 162 GLU B C 1
ATOM 2906 O O . GLU B 1 162 ? -15.5 -9.031 -1.864 1 90.31 162 GLU B O 1
ATOM 2911 N N . LYS B 1 163 ? -15.414 -8.797 -4.125 1 89.5 163 LYS B N 1
ATOM 2912 C CA . LYS B 1 163 ? -16.672 -9.516 -4.367 1 89.5 163 LYS B CA 1
ATOM 2913 C C . LYS B 1 163 ? -17.812 -8.93 -3.543 1 89.5 163 LYS B C 1
ATOM 2915 O O . LYS B 1 163 ? -18.562 -9.664 -2.893 1 89.5 163 LYS B O 1
ATOM 2920 N N . GLY B 1 164 ? -17.812 -7.617 -3.363 1 91.06 164 GLY B N 1
ATOM 2921 C CA . GLY B 1 164 ? -18.922 -6.879 -2.783 1 91.06 164 GLY B CA 1
ATOM 2922 C C . GLY B 1 164 ? -18.844 -6.777 -1.271 1 91.06 164 GLY B C 1
ATOM 2923 O O . GLY B 1 164 ? -19.797 -6.355 -0.624 1 91.06 164 GLY B O 1
ATOM 2924 N N . LYS B 1 165 ? -17.734 -7.215 -0.724 1 94.19 165 LYS B N 1
ATOM 2925 C CA . LYS B 1 165 ? -17.625 -7.117 0.728 1 94.19 165 LYS B CA 1
ATOM 2926 C C . LYS B 1 165 ? -16.219 -6.664 1.139 1 94.19 165 LYS B C 1
ATOM 2928 O O . LYS B 1 165 ? -15.258 -6.867 0.401 1 94.19 165 LYS B O 1
ATOM 2933 N N . PHE B 1 166 ? -16.172 -6.086 2.27 1 96.56 166 PHE B N 1
ATOM 2934 C CA . PHE B 1 166 ? -14.883 -5.742 2.865 1 96.56 166 PHE B CA 1
ATOM 2935 C C . PHE B 1 166 ? -14.281 -6.941 3.584 1 96.56 166 PHE B C 1
ATOM 2937 O O . PHE B 1 166 ? -14.977 -7.652 4.312 1 96.56 166 PHE B O 1
ATOM 2944 N N . VAL B 1 167 ? -12.969 -7.16 3.33 1 96.38 167 VAL B N 1
ATOM 2945 C CA . VAL B 1 167 ? -12.336 -8.336 3.924 1 96.38 167 VAL B CA 1
ATOM 2946 C C . VAL B 1 167 ? -11.039 -7.926 4.613 1 96.38 167 VAL B C 1
ATOM 2948 O O . VAL B 1 167 ? -10.375 -6.977 4.191 1 96.38 167 VAL B O 1
ATOM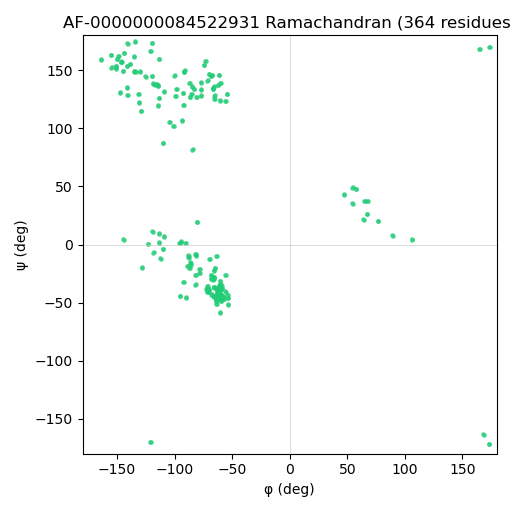 2951 N N . ASP B 1 168 ? -10.75 -8.695 5.676 1 97.56 168 ASP B N 1
ATOM 2952 C CA . ASP B 1 168 ? -9.469 -8.539 6.355 1 97.56 168 ASP B CA 1
ATOM 2953 C C . ASP B 1 168 ? -8.336 -9.125 5.523 1 97.56 168 ASP B C 1
ATOM 2955 O O . ASP B 1 168 ? -8.562 -9.969 4.648 1 97.56 168 ASP B O 1
ATOM 2959 N N . ALA B 1 169 ? -7.141 -8.664 5.793 1 97.69 169 ALA B N 1
ATOM 2960 C CA . ALA B 1 169 ? -5.945 -9.234 5.176 1 97.69 169 ALA B CA 1
ATOM 2961 C C . ALA B 1 169 ? -4.789 -9.297 6.176 1 97.69 169 ALA B C 1
ATOM 2963 O O . ALA B 1 169 ? -4.582 -8.367 6.953 1 97.69 169 ALA B O 1
ATOM 2964 N N . VAL B 1 170 ? -4.152 -10.414 6.156 1 98.12 170 VAL B N 1
ATOM 2965 C CA . VAL B 1 170 ? -2.902 -10.539 6.902 1 98.12 170 VAL B CA 1
ATOM 2966 C C . VAL B 1 170 ? -1.741 -10.031 6.051 1 98.12 170 VAL B C 1
ATOM 2968 O O . VAL B 1 170 ? -1.668 -10.312 4.852 1 98.12 170 VAL B O 1
ATOM 2971 N N . ILE B 1 171 ? -0.875 -9.273 6.672 1 98.44 171 ILE B N 1
ATOM 2972 C CA . ILE B 1 171 ? 0.34 -8.844 5.984 1 98.44 171 ILE B CA 1
ATOM 2973 C C . ILE B 1 171 ? 1.549 -9.555 6.586 1 98.44 171 ILE B C 1
ATOM 2975 O O . ILE B 1 171 ? 1.674 -9.656 7.809 1 98.44 171 ILE B O 1
ATOM 2979 N N . CYS B 1 172 ? 2.365 -10.086 5.727 1 98.44 172 CYS B N 1
ATOM 2980 C CA . CYS B 1 172 ? 3.648 -10.68 6.09 1 98.44 172 CYS B CA 1
ATOM 2981 C C . CYS B 1 172 ? 4.742 -10.242 5.125 1 98.44 172 CYS B C 1
ATOM 2983 O O . CYS B 1 172 ? 4.453 -9.672 4.07 1 98.44 172 CYS B O 1
ATOM 2985 N N . SER B 1 173 ? 5.961 -10.422 5.586 1 98.69 173 SER B N 1
ATOM 2986 C CA . SER B 1 173 ? 7.055 -9.961 4.738 1 98.69 173 SER B CA 1
ATOM 2987 C C . SER B 1 173 ? 8.297 -10.82 4.922 1 98.69 173 SER B C 1
ATOM 2989 O O . SER B 1 173 ? 8.367 -11.633 5.844 1 98.69 173 SER B O 1
ATOM 2991 N N . LEU B 1 174 ? 9.156 -10.734 4.012 1 98.5 174 LEU B N 1
ATOM 2992 C CA . LEU B 1 174 ? 10.484 -11.336 4.012 1 98.5 174 LEU B CA 1
ATOM 2993 C C . LEU B 1 174 ? 11.547 -10.312 3.627 1 98.5 174 LEU B C 1
ATOM 2995 O O . LEU B 1 174 ? 11.461 -9.695 2.562 1 98.5 174 LEU B O 1
ATOM 2999 N N . LEU B 1 175 ? 12.5 -10.117 4.496 1 98.5 175 LEU B N 1
ATOM 3000 C CA . LEU B 1 175 ? 13.594 -9.18 4.246 1 98.5 175 LEU B CA 1
ATOM 3001 C C . LEU B 1 175 ? 14.773 -9.891 3.59 1 98.5 175 LEU B C 1
ATOM 3003 O O . LEU B 1 175 ? 15.047 -11.055 3.879 1 98.5 175 LEU B O 1
ATOM 3007 N N . SER B 1 176 ? 15.461 -9.172 2.791 1 97.5 176 SER B N 1
ATOM 3008 C CA . SER B 1 176 ? 16.609 -9.727 2.07 1 97.5 176 SER B CA 1
ATOM 3009 C C . SER B 1 176 ? 17.609 -10.375 3.027 1 97.5 176 SER B C 1
ATOM 3011 O O . SER B 1 176 ? 18.094 -11.477 2.768 1 97.5 176 SER B O 1
ATOM 3013 N N . LYS B 1 177 ? 17.891 -9.75 4.117 1 96.38 177 LYS B N 1
ATOM 3014 C CA . LYS B 1 177 ? 18.859 -10.266 5.078 1 96.38 177 LYS B CA 1
ATOM 3015 C C . L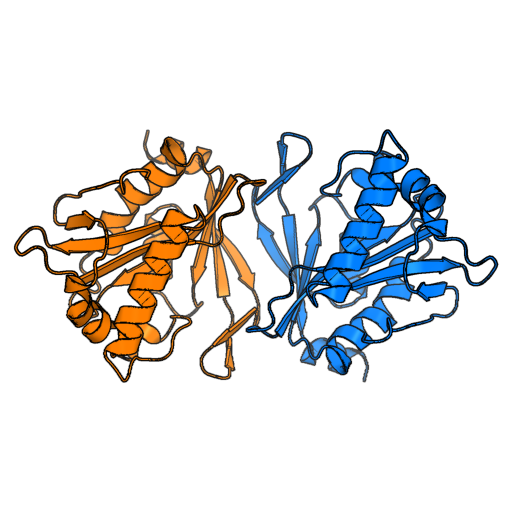YS B 1 177 ? 18.391 -11.602 5.66 1 96.38 177 LYS B C 1
ATOM 3017 O O . LYS B 1 177 ? 19.188 -12.508 5.875 1 96.38 177 LYS B O 1
ATOM 3022 N N . ASP B 1 178 ? 17.141 -11.742 5.953 1 94.94 178 ASP B N 1
ATOM 3023 C CA . ASP B 1 178 ? 16.594 -12.969 6.512 1 94.94 178 ASP B CA 1
ATOM 3024 C C . ASP B 1 178 ? 16.562 -14.078 5.461 1 94.94 178 ASP B C 1
ATOM 3026 O O . ASP B 1 178 ? 16.75 -15.258 5.785 1 94.94 178 ASP B O 1
ATOM 3030 N N . TYR B 1 179 ? 16.297 -13.672 4.234 1 94.56 179 TYR B N 1
ATOM 3031 C CA . TYR B 1 179 ? 16.281 -14.625 3.131 1 94.56 179 TYR B CA 1
ATOM 3032 C C . TYR B 1 179 ? 17.656 -15.258 2.939 1 94.56 179 TYR B C 1
ATOM 3034 O O . TYR B 1 179 ? 17.766 -16.469 2.814 1 94.56 179 TYR B O 1
ATOM 3042 N N . PHE B 1 180 ? 18.703 -14.5 2.924 1 91.19 180 PHE B N 1
ATOM 3043 C CA . PHE B 1 180 ? 20.047 -14.984 2.646 1 91.19 180 PHE B CA 1
ATOM 3044 C C . PHE B 1 180 ? 20.625 -15.68 3.867 1 91.19 180 PHE B C 1
ATOM 3046 O O . PHE B 1 180 ? 21.5 -16.547 3.736 1 91.19 180 PHE B O 1
ATOM 3053 N N . LEU B 1 181 ? 20.125 -15.32 5.051 1 87.19 181 LEU B N 1
ATOM 3054 C CA . LEU B 1 181 ? 20.547 -16.016 6.258 1 87.19 181 LEU B CA 1
ATOM 3055 C C . LEU B 1 181 ? 20 -17.438 6.285 1 87.19 181 LEU B C 1
ATOM 3057 O O . LEU B 1 181 ? 20.672 -18.359 6.75 1 87.19 181 LEU B O 1
ATOM 3061 N N . ASN B 1 182 ? 18.812 -17.547 5.84 1 80.56 182 ASN B N 1
ATOM 3062 C CA . ASN B 1 182 ? 18.188 -18.859 5.836 1 80.56 182 ASN B CA 1
ATOM 3063 C C . ASN B 1 182 ? 18.688 -19.719 4.68 1 80.56 182 ASN B C 1
ATOM 3065 O O . ASN B 1 182 ? 18.594 -20.953 4.73 1 80.56 182 ASN B O 1
ATOM 3069 N N . LYS B 1 183 ? 19.219 -19.172 3.635 1 71.25 183 LYS B N 1
ATOM 3070 C CA . LYS B 1 183 ? 19.766 -19.906 2.508 1 71.25 183 LYS B CA 1
ATOM 3071 C C . LYS B 1 183 ? 21.188 -20.375 2.811 1 71.25 183 LYS B C 1
ATOM 3073 O O . LYS B 1 183 ? 21.719 -21.266 2.141 1 71.25 183 LYS B O 1
ATOM 3078 N N . ALA B 1 184 ? 21.891 -19.703 3.674 1 51.59 184 ALA B N 1
ATOM 3079 C CA . ALA B 1 184 ? 23.25 -20.109 4.066 1 51.59 184 ALA B CA 1
ATOM 3080 C C . ALA B 1 184 ? 23.203 -21.312 5.004 1 51.59 184 ALA B C 1
ATOM 3082 O O . ALA B 1 184 ? 22.297 -21.438 5.832 1 51.59 184 ALA B O 1
#

pLDDT: mean 94.8, std 6.54, range [46.34, 98.69]

Organism: Aneurinibacillus migulanus (NCBI:txid47500)

Sequence (368 aa):
MEEFPQLETQRFYLRRITLHDAKEIYDYFSNDEVTKYYDLDSFTTIQQAIDLIEHWDMRFKENQGIRWGIAKKEDNKLIGSCGYHNLAKEHHKAEIGYEVAPNYWRKGVITEVLKPILTYGFQQMKFHRIEAFYDPENIASQKSLEKAGFCYEGTLKECFFEKGKFVDAVICSLLSKDYFLNKAMEEFPQLETQRFYLRRITLHDAKEIYDYFSNDEVTKYYDLDSFTTIQQAIDLIEHWDMRFKENQGIRWGIAKKEDNKLIGSCGYHNLAKEHHKAEIGYEVAPNYWRKGVITEVLKPILTYGFQQMKFHRIEAFYDPENIASQKSLEKAGFCYEGTLKECFFEKGKFVDAVICSLLSKDYFLNKA

Foldseek 3Di:
DPDADWDDFPFWTFAQDDLVQLVLQLVQQLDCVQCVWPQDHRDPDSVVSVVVSVVQVVCVVVVAWHKTFTATPVPRHGFKIKIWHPDDVVQQETEIDMTGHPVCPPVCSLLGVVVVRVVCSCPVVVGFKYKYKTAPVPVSVVVSCVSQPKDWDDKAFQPDQGPNGGGIITMTMDGSVRNVVVVD/DPDADWDDFPFWIFAQDDLVQLVLQLVQQLDCVQCVWPQDHRDPDSVVSVVVSVVQVVCVVVVAWHKTFTATPVPRHGFKIKIWHPDDVVQQETEIDMTGHPVCPPVCSLLGVVVVRVVCSCPVVVGFKYKYKTAPVPVSVVVSCVSQPKDWDDKAFQPDQGPNGGGIITMTMDGSVRNVVVVD

Nearest PDB structures (foldseek):
  2fck-assembly1_A-2  TM=8.942E-01  e=1.299E-15  Vibrio cholerae O1 biovar El Tor str. N16961
  6vfn-assembly1_A  TM=8.608E-01  e=1.574E-15  Bacillus thuringiensis
  5ix3-assembly1_A  TM=8.386E-01  e=2.034E-15  Staphylococcus aureus
  6d72-assembly1_C  TM=7.931E-01  e=1.686E-14  Yersinia pestis
  5wif-assembly1_B  TM=8.212E-01  e=6.076E-14  Yersinia pestis